Protein AF-A0A952I274-F1 (afdb_monomer)

Structure (mmCIF, N/CA/C/O backbone):
data_AF-A0A952I274-F1
#
_entry.id   AF-A0A952I274-F1
#
loop_
_atom_site.group_PDB
_atom_site.id
_atom_site.type_symbol
_atom_site.label_atom_id
_atom_site.label_alt_id
_atom_site.label_comp_id
_atom_site.label_asym_id
_atom_site.label_entity_id
_atom_site.label_seq_id
_atom_site.pdbx_PDB_ins_code
_atom_site.Cartn_x
_atom_site.Cartn_y
_atom_site.Cartn_z
_atom_site.occupancy
_atom_site.B_iso_or_equiv
_atom_site.auth_seq_id
_atom_site.auth_comp_id
_atom_site.auth_asym_id
_atom_site.auth_atom_id
_atom_site.pdbx_PDB_model_num
ATOM 1 N N . MET A 1 1 ? -23.832 -30.714 -22.262 1.00 45.56 1 MET A N 1
ATOM 2 C CA . MET A 1 1 ? -22.910 -31.148 -23.335 1.00 45.56 1 MET A CA 1
ATOM 3 C C . MET A 1 1 ? -23.705 -31.458 -24.601 1.00 45.56 1 MET A C 1
ATOM 5 O O . MET A 1 1 ? -24.356 -32.492 -24.649 1.00 45.56 1 MET A O 1
ATOM 9 N N . LYS A 1 2 ? -23.724 -30.533 -25.570 1.00 32.97 2 LYS A N 1
ATOM 10 C CA . LYS A 1 2 ? -24.097 -30.736 -26.985 1.00 32.97 2 LYS A CA 1
ATOM 11 C C . LYS A 1 2 ? -23.753 -29.447 -27.739 1.00 32.97 2 LYS A C 1
ATOM 13 O O . LYS A 1 2 ? -24.360 -28.411 -27.503 1.00 32.97 2 LYS A O 1
ATOM 18 N N . ILE A 1 3 ? -22.727 -29.533 -28.577 1.00 37.44 3 ILE A N 1
ATOM 19 C CA . ILE A 1 3 ? -22.211 -28.471 -29.446 1.00 37.44 3 ILE A CA 1
ATOM 20 C C . ILE A 1 3 ? -23.089 -28.413 -30.700 1.00 37.44 3 ILE A C 1
ATOM 22 O O . ILE A 1 3 ? -23.370 -29.462 -31.284 1.00 37.44 3 ILE A O 1
ATOM 26 N N . ARG A 1 4 ? -23.488 -27.213 -31.138 1.00 41.12 4 ARG A N 1
ATOM 27 C CA . ARG A 1 4 ? -23.896 -26.959 -32.527 1.00 41.12 4 ARG A CA 1
ATOM 28 C C . ARG A 1 4 ? -23.337 -25.622 -33.005 1.00 41.12 4 ARG A C 1
ATOM 30 O O . ARG A 1 4 ? -23.647 -24.572 -32.456 1.00 41.12 4 ARG A O 1
ATOM 37 N N . LEU A 1 5 ? -22.484 -25.740 -34.015 1.00 39.19 5 LEU A N 1
ATOM 38 C CA . LEU A 1 5 ? -21.822 -24.702 -34.789 1.00 39.19 5 LEU A CA 1
ATOM 39 C C . LEU A 1 5 ? -22.803 -24.209 -35.866 1.00 39.19 5 LEU A C 1
ATOM 41 O O . LEU A 1 5 ? -23.313 -25.039 -36.613 1.00 39.19 5 LEU A O 1
ATOM 45 N N . ASN A 1 6 ? -23.057 -22.901 -35.959 1.00 35.09 6 ASN A N 1
ATOM 46 C CA . ASN A 1 6 ? -23.781 -22.304 -37.085 1.00 35.09 6 ASN A CA 1
ATOM 47 C C . ASN A 1 6 ? -22.934 -21.186 -37.698 1.00 35.09 6 ASN A C 1
ATOM 49 O O . ASN A 1 6 ? -22.693 -20.152 -37.083 1.00 35.09 6 ASN A O 1
ATOM 53 N N . ILE A 1 7 ? -22.489 -21.449 -38.923 1.00 46.12 7 ILE A N 1
ATOM 54 C CA . ILE A 1 7 ? -21.832 -20.524 -39.843 1.00 46.12 7 ILE A CA 1
ATOM 55 C C . ILE A 1 7 ? -22.924 -19.656 -40.475 1.00 46.12 7 ILE A C 1
ATOM 57 O O . ILE A 1 7 ? -23.856 -20.203 -41.062 1.00 46.12 7 ILE A O 1
ATOM 61 N N . ILE A 1 8 ? -22.806 -18.327 -40.402 1.00 44.28 8 ILE A N 1
ATOM 62 C CA . ILE A 1 8 ? -23.565 -17.411 -41.263 1.00 44.28 8 ILE A CA 1
ATOM 63 C C . ILE A 1 8 ? -22.597 -16.378 -41.840 1.00 44.28 8 ILE A C 1
ATOM 65 O O . ILE A 1 8 ? -21.888 -15.682 -41.118 1.00 44.28 8 ILE A O 1
ATOM 69 N N . ALA A 1 9 ? -22.560 -16.361 -43.170 1.00 36.84 9 ALA A N 1
ATOM 70 C CA . ALA A 1 9 ? -21.719 -15.542 -44.022 1.00 36.84 9 ALA A CA 1
ATOM 71 C C . ALA A 1 9 ? -22.127 -14.060 -43.987 1.00 36.84 9 ALA A C 1
ATOM 73 O O . ALA A 1 9 ? -23.312 -13.734 -44.051 1.00 36.84 9 ALA A O 1
ATOM 74 N N . PHE A 1 10 ? -21.133 -13.173 -43.940 1.00 34.62 10 PHE A N 1
ATOM 75 C CA . PHE A 1 10 ? -21.308 -11.728 -44.074 1.00 34.62 10 PHE A CA 1
ATOM 76 C C . PHE A 1 10 ? -21.292 -11.332 -45.557 1.00 34.62 10 PHE A C 1
ATOM 78 O O . PHE A 1 10 ? -20.291 -11.520 -46.248 1.00 34.62 10 PHE A O 1
ATOM 85 N N . ILE A 1 11 ? -22.408 -10.779 -46.036 1.00 41.38 11 ILE A N 1
ATOM 86 C CA . ILE A 1 11 ? -22.514 -10.071 -47.317 1.00 41.38 11 ILE A CA 1
ATOM 87 C C . ILE A 1 11 ? -22.213 -8.593 -47.054 1.00 41.38 11 ILE A C 1
ATOM 89 O O . ILE A 1 11 ? -22.721 -8.008 -46.099 1.00 41.38 11 ILE A O 1
ATOM 93 N N . GLY A 1 12 ? -21.340 -8.029 -47.886 1.00 40.78 12 GLY A N 1
ATOM 94 C CA . GLY A 1 12 ? -20.761 -6.704 -47.713 1.00 40.78 12 GLY A CA 1
ATOM 95 C C . GLY A 1 12 ? -21.722 -5.529 -47.881 1.00 40.78 12 GLY A C 1
ATOM 96 O O . GLY A 1 12 ? -22.755 -5.611 -48.544 1.00 40.78 12 GLY A O 1
ATOM 97 N N . LEU A 1 13 ? -21.290 -4.393 -47.335 1.00 35.72 13 LEU A N 1
ATOM 98 C CA . LEU A 1 13 ? -21.764 -3.072 -47.711 1.00 35.72 13 LEU A CA 1
ATOM 99 C C . LEU A 1 13 ? -20.538 -2.187 -47.966 1.00 35.72 13 LEU A C 1
ATOM 101 O O . LEU A 1 13 ? -19.790 -1.850 -47.054 1.00 35.72 13 LEU A O 1
ATOM 105 N N . LEU A 1 14 ? -20.329 -1.863 -49.240 1.00 44.47 14 LEU A N 1
ATOM 106 C CA . LEU A 1 14 ? -19.402 -0.844 -49.716 1.00 44.47 14 LEU A CA 1
ATOM 107 C C . LEU A 1 14 ? -19.938 0.541 -49.337 1.00 44.47 14 LEU A C 1
ATOM 109 O O . LEU A 1 14 ? -20.990 0.942 -49.830 1.00 44.47 14 LEU A O 1
ATOM 113 N N . ILE A 1 15 ? -19.178 1.297 -48.548 1.00 47.78 15 ILE A N 1
ATOM 114 C CA . ILE A 1 15 ? -19.223 2.762 -48.567 1.00 47.78 15 ILE A CA 1
ATOM 115 C C . ILE A 1 15 ? -17.781 3.227 -48.719 1.00 47.78 15 ILE A C 1
ATOM 117 O O . ILE A 1 15 ? -16.951 3.033 -47.835 1.00 47.78 15 ILE A O 1
ATOM 121 N N . GLY A 1 16 ? -17.477 3.775 -49.891 1.00 46.06 16 GLY A N 1
ATOM 122 C CA . GLY A 1 16 ? -16.191 4.390 -50.163 1.00 46.06 16 GLY A CA 1
ATOM 123 C C . GLY A 1 16 ? -16.083 5.755 -49.497 1.00 46.06 16 GLY A C 1
ATOM 124 O O . GLY A 1 16 ? -17.037 6.528 -49.503 1.00 46.06 16 GLY A O 1
ATOM 125 N N . PHE A 1 17 ? -14.886 6.075 -49.020 1.00 37.03 17 PHE A N 1
ATOM 126 C CA . PHE A 1 17 ? -14.375 7.436 -49.069 1.00 37.03 17 PHE A CA 1
ATOM 127 C C . PHE A 1 17 ? -12.971 7.396 -49.660 1.00 37.03 17 PHE A C 1
ATOM 129 O O . PHE A 1 17 ? -12.053 6.763 -49.148 1.00 37.03 17 PHE A O 1
ATOM 136 N N . SER A 1 18 ? -12.868 8.039 -50.814 1.00 54.28 18 SER A N 1
ATOM 137 C CA . SER A 1 18 ? -11.640 8.323 -51.528 1.00 54.28 18 SER A CA 1
ATOM 138 C C . SER A 1 18 ? -10.947 9.499 -50.850 1.00 54.28 18 SER A C 1
ATOM 140 O O . SER A 1 18 ? -11.560 10.557 -50.745 1.00 54.28 18 SER A O 1
ATOM 142 N N . ALA A 1 19 ? -9.689 9.328 -50.451 1.00 35.78 19 ALA A N 1
ATOM 143 C CA . ALA A 1 19 ? -8.658 10.368 -50.477 1.00 35.78 19 ALA A CA 1
ATOM 144 C C . ALA A 1 19 ? -7.308 9.745 -50.091 1.00 35.78 19 ALA A C 1
ATOM 146 O O . ALA A 1 19 ? -6.939 9.686 -48.923 1.00 35.78 19 ALA A O 1
ATOM 147 N N . CYS A 1 20 ? -6.569 9.273 -51.093 1.00 41.59 20 CYS A N 1
ATOM 148 C CA . CYS A 1 20 ? -5.122 9.165 -50.985 1.00 41.59 20 CYS A CA 1
ATOM 149 C C . CYS A 1 20 ? -4.568 10.529 -51.399 1.00 41.59 20 CYS A C 1
ATOM 151 O O . CYS A 1 20 ? -4.674 10.881 -52.572 1.00 41.59 20 CYS A O 1
ATOM 153 N N . ASP A 1 21 ? -3.974 11.275 -50.473 1.00 35.38 21 ASP A N 1
ATOM 154 C CA . ASP A 1 21 ? -2.967 12.258 -50.853 1.00 35.38 21 ASP A CA 1
ATOM 155 C C . ASP A 1 21 ? -1.877 12.369 -49.776 1.00 35.38 21 ASP A C 1
ATOM 157 O O . ASP A 1 21 ? -2.135 12.678 -48.619 1.00 35.38 21 ASP A O 1
ATOM 161 N N . LYS A 1 22 ? -0.661 12.044 -50.227 1.00 35.75 22 LYS A N 1
ATOM 162 C CA . LYS A 1 22 ? 0.685 12.443 -49.781 1.00 35.75 22 LYS A CA 1
ATOM 163 C C . LYS A 1 22 ? 1.070 12.446 -48.290 1.00 35.75 22 LYS A C 1
ATOM 165 O O . LYS A 1 22 ? 0.689 13.309 -47.516 1.00 35.75 22 LYS A O 1
ATOM 170 N N . MET A 1 23 ? 2.053 11.575 -48.028 1.00 42.56 23 MET A N 1
ATOM 171 C CA . MET A 1 23 ? 3.281 11.793 -47.241 1.00 42.56 23 MET A CA 1
ATOM 172 C C . MET A 1 23 ? 3.162 12.614 -45.950 1.00 42.56 23 MET A C 1
ATOM 174 O O . MET A 1 23 ? 3.271 13.835 -45.946 1.00 42.56 23 MET A O 1
ATOM 178 N N . GLY A 1 24 ? 3.137 11.888 -44.840 1.00 31.45 24 GLY A N 1
ATOM 179 C CA . GLY A 1 24 ? 3.484 12.370 -43.511 1.00 31.45 24 GLY A CA 1
ATOM 180 C C . GLY A 1 24 ? 3.437 11.179 -42.571 1.00 31.45 24 GLY A C 1
ATOM 181 O O . GLY A 1 24 ? 2.403 10.526 -42.481 1.00 31.45 24 GLY A O 1
ATOM 182 N N . LEU A 1 25 ? 4.574 10.840 -41.963 1.00 40.81 25 LEU A N 1
ATOM 183 C CA . LEU A 1 25 ? 4.680 9.817 -40.923 1.00 40.81 25 LEU A CA 1
ATOM 184 C C . LEU A 1 25 ? 3.611 10.111 -39.862 1.00 40.81 25 LEU A C 1
ATOM 186 O O . LEU A 1 25 ? 3.643 11.174 -39.250 1.00 40.81 25 LEU A O 1
ATOM 190 N N . ASN A 1 26 ? 2.632 9.219 -39.715 1.00 40.66 26 ASN A N 1
ATOM 191 C CA . ASN A 1 26 ? 1.521 9.395 -38.789 1.00 40.66 26 ASN A CA 1
ATOM 192 C C . ASN A 1 26 ? 1.449 8.166 -37.890 1.00 40.66 26 ASN A C 1
ATOM 194 O O . ASN A 1 26 ? 1.378 7.038 -38.383 1.00 40.66 26 ASN A O 1
ATOM 198 N N . GLY A 1 27 ? 1.488 8.404 -36.579 1.00 49.84 27 GLY A N 1
ATOM 199 C CA . GLY A 1 27 ? 1.285 7.385 -35.560 1.00 49.84 27 GLY A CA 1
ATOM 200 C C . GLY A 1 27 ? -0.009 6.618 -35.823 1.00 49.84 27 GLY A C 1
ATOM 201 O O . GLY A 1 27 ? -1.090 7.201 -35.877 1.00 49.84 27 GLY A O 1
ATOM 202 N N . GLY A 1 28 ? 0.115 5.308 -36.021 1.00 37.81 28 GLY A N 1
ATOM 203 C CA . GLY A 1 28 ? -1.000 4.407 -36.276 1.00 37.81 28 GLY A CA 1
ATOM 204 C C . GLY A 1 28 ? -1.004 3.295 -35.241 1.00 37.81 28 GLY A C 1
ATOM 205 O O . GLY A 1 28 ? -0.029 2.558 -35.113 1.00 37.81 28 GLY A O 1
ATOM 206 N N . GLY A 1 29 ? -2.102 3.178 -34.495 1.00 53.91 29 GLY A N 1
ATOM 207 C CA . GLY A 1 29 ? -2.385 1.982 -33.709 1.00 53.91 29 GLY A CA 1
ATOM 208 C C . GLY A 1 29 ? -2.498 0.734 -34.596 1.00 53.91 29 GLY A C 1
ATOM 209 O O . GLY A 1 29 ? -2.622 0.822 -35.815 1.00 53.91 29 GLY A O 1
ATOM 210 N N . SER A 1 30 ? -2.482 -0.437 -33.952 1.00 57.44 30 SER A N 1
ATOM 211 C CA . SER A 1 30 ? -2.398 -1.801 -34.518 1.00 57.44 30 SER A CA 1
ATOM 212 C C . SER A 1 30 ? -3.397 -2.178 -35.634 1.00 57.44 30 SER A C 1
ATOM 214 O O . SER A 1 30 ? -3.296 -3.287 -36.159 1.00 57.44 30 SER A O 1
ATOM 216 N N . SER A 1 31 ? -4.352 -1.326 -36.010 1.00 53.84 31 SER A N 1
ATOM 217 C CA . SER A 1 31 ? -5.446 -1.683 -36.922 1.00 53.84 31 SER A CA 1
ATOM 218 C C . SER A 1 31 ? -5.018 -1.997 -38.361 1.00 53.84 31 SER A C 1
ATOM 220 O O . SER A 1 31 ? -5.768 -2.684 -39.048 1.00 53.84 31 SER A O 1
ATOM 222 N N . ASP A 1 32 ? -3.823 -1.577 -38.794 1.00 56.94 32 ASP A N 1
ATOM 223 C CA . ASP A 1 32 ? -3.397 -1.688 -40.201 1.00 56.94 32 ASP A CA 1
ATOM 224 C C . ASP A 1 32 ? -2.226 -2.664 -40.452 1.00 56.94 32 ASP A C 1
ATOM 226 O O . ASP A 1 32 ? -1.788 -2.825 -41.593 1.00 56.94 32 ASP A O 1
ATOM 230 N N . VAL A 1 33 ? -1.713 -3.352 -39.421 1.00 74.94 33 VAL A N 1
ATOM 231 C CA . VAL A 1 33 ? -0.560 -4.267 -39.551 1.00 74.94 33 VAL A CA 1
ATOM 232 C C . VAL A 1 33 ? -1.004 -5.729 -39.440 1.00 74.94 33 VAL A C 1
ATOM 234 O O . VAL A 1 33 ? -1.368 -6.201 -38.366 1.00 74.94 33 VAL A O 1
ATOM 237 N N . ALA A 1 34 ? -0.940 -6.472 -40.548 1.00 82.62 34 ALA A N 1
ATOM 238 C CA . ALA A 1 34 ? -1.198 -7.914 -40.566 1.00 82.62 34 ALA A CA 1
ATOM 239 C C . ALA A 1 34 ? 0.056 -8.717 -40.167 1.00 82.62 34 ALA A C 1
ATOM 241 O O . ALA A 1 34 ? 1.112 -8.552 -40.778 1.00 82.62 34 ALA A O 1
ATOM 242 N N . LEU A 1 35 ? -0.074 -9.618 -39.184 1.00 88.50 35 LEU A N 1
ATOM 243 C CA . LEU A 1 35 ? 0.966 -10.580 -38.795 1.00 88.50 35 LEU A CA 1
ATOM 244 C C . LEU A 1 35 ? 0.796 -11.862 -39.618 1.00 88.50 35 LEU A C 1
ATOM 246 O O . LEU A 1 35 ? -0.116 -12.651 -39.372 1.00 88.50 35 LEU A O 1
ATOM 250 N N . ASN A 1 36 ? 1.643 -12.059 -40.625 1.00 90.56 36 ASN A N 1
ATOM 251 C CA . ASN A 1 36 ? 1.444 -13.096 -41.640 1.00 90.56 36 ASN A CA 1
ATOM 252 C C . ASN A 1 36 ? 2.226 -14.384 -41.353 1.00 90.56 36 ASN A C 1
ATOM 254 O O . ASN A 1 36 ? 1.968 -15.411 -41.978 1.00 90.56 36 ASN A O 1
ATOM 258 N N . ASN A 1 37 ? 3.214 -14.338 -40.457 1.00 91.56 37 ASN A N 1
ATOM 259 C CA . ASN A 1 37 ? 4.069 -15.475 -40.121 1.00 91.56 37 ASN A CA 1
ATOM 260 C C . ASN A 1 37 ? 4.695 -15.328 -38.718 1.00 91.56 37 ASN A C 1
ATOM 262 O O . ASN A 1 37 ? 4.602 -14.276 -38.087 1.00 91.56 37 ASN A O 1
ATOM 266 N N . ASP A 1 38 ? 5.381 -16.373 -38.247 1.00 93.56 38 ASP A N 1
ATOM 267 C CA . ASP A 1 38 ? 5.993 -16.410 -36.909 1.00 93.56 38 ASP A CA 1
ATOM 268 C C . ASP A 1 38 ? 7.035 -15.309 -36.666 1.00 93.56 38 ASP A C 1
ATOM 270 O O . ASP A 1 38 ? 7.193 -14.853 -35.534 1.00 93.56 38 ASP A O 1
ATOM 274 N N . LYS A 1 39 ? 7.745 -14.855 -37.707 1.00 91.50 39 LYS A N 1
ATOM 275 C CA . LYS A 1 39 ? 8.722 -13.764 -37.577 1.00 91.50 39 LYS A CA 1
ATOM 276 C C . LYS A 1 39 ? 8.023 -12.432 -37.339 1.00 91.50 39 LYS A C 1
ATOM 278 O O . LYS A 1 39 ? 8.496 -11.664 -36.510 1.00 91.50 39 LYS A O 1
ATOM 283 N N . ASP A 1 40 ? 6.895 -12.193 -38.007 1.00 90.50 40 ASP A N 1
ATOM 284 C CA . ASP A 1 40 ? 6.091 -10.985 -37.800 1.00 90.50 40 ASP A CA 1
ATOM 285 C C . ASP A 1 40 ? 5.603 -10.934 -36.343 1.00 90.50 40 ASP A C 1
ATOM 287 O O . ASP A 1 40 ? 5.777 -9.924 -35.660 1.00 90.50 40 ASP A O 1
ATOM 291 N N . SER A 1 41 ? 5.080 -12.057 -35.837 1.00 92.00 41 SER A N 1
ATOM 292 C CA . SER A 1 41 ? 4.651 -12.200 -34.440 1.00 92.00 41 SER A CA 1
ATOM 293 C C . SER A 1 41 ? 5.801 -11.989 -33.456 1.00 92.00 41 SER A C 1
ATOM 295 O O . SER A 1 41 ? 5.658 -11.232 -32.498 1.00 92.00 41 SER A O 1
ATOM 297 N N . LEU A 1 42 ? 6.964 -12.600 -33.708 1.00 92.75 42 LEU A N 1
ATOM 298 C CA . LEU A 1 42 ? 8.158 -12.425 -32.880 1.00 92.75 42 LEU A CA 1
ATOM 299 C C . LEU A 1 42 ? 8.595 -10.955 -32.815 1.00 92.75 42 LEU A C 1
ATOM 301 O O . LEU A 1 42 ? 8.832 -10.437 -31.725 1.00 92.75 42 LEU A O 1
ATOM 305 N N . SER A 1 43 ? 8.696 -10.277 -33.962 1.00 90.44 43 SER A N 1
ATOM 306 C CA . SER A 1 43 ? 9.103 -8.870 -34.037 1.00 90.44 43 SER A CA 1
ATOM 307 C C . SER A 1 43 ? 8.119 -7.949 -33.318 1.00 90.44 43 SER A C 1
ATOM 309 O O . SER A 1 43 ? 8.543 -7.074 -32.562 1.00 90.44 43 SER A O 1
ATOM 311 N N . TYR A 1 44 ? 6.815 -8.173 -33.499 1.00 90.94 44 TYR A N 1
ATOM 312 C CA . TYR A 1 44 ? 5.779 -7.401 -32.818 1.00 90.94 44 TYR A CA 1
ATOM 313 C C . TYR A 1 44 ? 5.824 -7.611 -31.297 1.00 90.94 44 TYR A C 1
ATOM 315 O O . TYR A 1 44 ? 5.867 -6.642 -30.539 1.00 90.94 44 TYR A O 1
ATOM 323 N N . SER A 1 45 ? 5.907 -8.863 -30.832 1.00 91.69 45 SER A N 1
ATOM 324 C CA . SER A 1 45 ? 6.007 -9.183 -29.401 1.00 91.69 45 SER A CA 1
ATOM 325 C C . SER A 1 45 ? 7.290 -8.655 -28.752 1.00 91.69 45 SER A C 1
ATOM 327 O O . SER A 1 45 ? 7.257 -8.233 -27.594 1.00 91.69 45 SER A O 1
ATOM 329 N N . ALA A 1 46 ? 8.412 -8.629 -29.476 1.00 92.38 46 ALA A N 1
ATOM 330 C CA . ALA A 1 46 ? 9.645 -8.010 -28.994 1.00 92.38 46 ALA A CA 1
ATOM 331 C C . ALA A 1 46 ? 9.462 -6.499 -28.764 1.00 92.38 46 ALA A C 1
ATOM 333 O O . ALA A 1 46 ? 9.812 -5.998 -27.695 1.00 92.38 46 ALA A O 1
ATOM 334 N N . GLY A 1 47 ? 8.843 -5.795 -29.720 1.00 90.44 47 GLY A N 1
ATOM 335 C CA . GLY A 1 47 ? 8.490 -4.379 -29.580 1.00 90.44 47 GLY A CA 1
ATOM 336 C C . GLY A 1 47 ? 7.539 -4.119 -28.407 1.00 90.44 47 GLY A C 1
ATOM 337 O O . GLY A 1 47 ? 7.792 -3.217 -27.611 1.00 90.44 47 GLY A O 1
ATOM 338 N N . MET A 1 48 ? 6.503 -4.953 -28.242 1.00 91.94 48 MET A N 1
ATOM 339 C CA . MET A 1 48 ? 5.585 -4.880 -27.096 1.00 91.94 48 MET A CA 1
ATOM 340 C C . MET A 1 48 ? 6.318 -5.023 -25.760 1.00 91.94 48 MET A C 1
ATOM 342 O O . MET A 1 48 ? 6.119 -4.214 -24.860 1.00 91.94 48 MET A O 1
ATOM 346 N N . THR A 1 49 ? 7.169 -6.043 -25.633 1.00 91.12 49 THR A N 1
ATOM 347 C CA . THR A 1 49 ? 7.877 -6.352 -24.380 1.00 91.12 49 THR A CA 1
ATOM 348 C C . THR A 1 49 ? 8.841 -5.228 -24.008 1.00 91.12 49 THR A C 1
ATOM 350 O O . THR A 1 49 ? 8.937 -4.830 -22.844 1.00 91.12 49 THR A O 1
ATOM 353 N N . PHE A 1 50 ? 9.539 -4.690 -25.009 1.00 89.50 50 PHE A N 1
ATOM 354 C CA . PHE A 1 50 ? 10.426 -3.548 -24.848 1.00 89.50 50 PHE A CA 1
ATOM 355 C C . PHE A 1 50 ? 9.663 -2.294 -24.398 1.00 89.50 50 PHE A C 1
ATOM 357 O O . PHE A 1 50 ? 10.036 -1.689 -23.393 1.00 89.50 50 PHE A O 1
ATOM 364 N N . ALA A 1 51 ? 8.559 -1.951 -25.070 1.00 88.75 51 ALA A N 1
ATOM 365 C CA . ALA A 1 51 ? 7.728 -0.810 -24.696 1.00 88.75 51 ALA A CA 1
ATOM 366 C C . ALA A 1 51 ? 7.157 -0.959 -23.277 1.00 88.75 51 ALA A C 1
ATOM 368 O O . ALA A 1 51 ? 7.287 -0.044 -22.471 1.00 88.75 51 ALA A O 1
ATOM 369 N N . GLN A 1 52 ? 6.608 -2.129 -22.930 1.00 88.25 52 GLN A N 1
ATOM 370 C CA . GLN A 1 52 ? 6.073 -2.408 -21.591 1.00 88.25 52 GLN A CA 1
ATOM 371 C C . GLN A 1 52 ? 7.127 -2.216 -20.497 1.00 88.25 52 GLN A C 1
ATOM 373 O O . GLN A 1 52 ? 6.851 -1.588 -19.478 1.00 88.25 52 GLN A O 1
ATOM 378 N N . SER A 1 53 ? 8.346 -2.713 -20.725 1.00 85.88 53 SER A N 1
ATOM 379 C CA . SER A 1 53 ? 9.447 -2.599 -19.761 1.00 85.88 53 SER A CA 1
ATOM 380 C C . SER A 1 53 ? 9.894 -1.149 -19.547 1.00 85.88 53 SER A C 1
ATOM 382 O O . SER A 1 53 ? 10.317 -0.790 -18.445 1.00 85.88 53 SER A O 1
ATOM 384 N N . PHE A 1 54 ? 9.818 -0.317 -20.590 1.00 84.56 54 PHE A N 1
ATOM 385 C CA . PHE A 1 54 ? 10.221 1.088 -20.535 1.00 84.56 54 PHE A CA 1
ATOM 386 C C . PHE A 1 54 ? 9.133 1.980 -19.925 1.00 84.56 54 PHE A C 1
ATOM 388 O O . PHE A 1 54 ? 9.407 2.762 -19.012 1.00 84.56 54 PHE A O 1
ATOM 395 N N . VAL A 1 55 ? 7.887 1.811 -20.374 1.00 85.62 55 VAL A N 1
ATOM 396 C CA . VAL A 1 55 ? 6.717 2.538 -19.861 1.00 85.62 55 VAL A CA 1
ATOM 397 C C . VAL A 1 55 ? 6.529 2.279 -18.370 1.00 85.62 55 VAL A C 1
ATOM 399 O O . VAL A 1 55 ? 6.299 3.218 -17.616 1.00 85.62 55 VAL A O 1
ATOM 402 N N . GLN A 1 56 ? 6.721 1.036 -17.912 1.00 82.19 56 GLN A N 1
ATOM 403 C CA . GLN A 1 56 ? 6.616 0.693 -16.491 1.00 82.19 56 GLN A CA 1
ATOM 404 C C . GLN A 1 56 ? 7.589 1.487 -15.601 1.00 82.19 56 GLN A C 1
ATOM 406 O O . GLN A 1 56 ? 7.294 1.719 -14.431 1.00 82.19 56 GLN A O 1
ATOM 411 N N . GLN A 1 57 ? 8.749 1.883 -16.129 1.00 77.62 57 GLN A N 1
ATOM 412 C CA . GLN A 1 57 ? 9.787 2.574 -15.360 1.00 77.62 57 GLN A CA 1
ATOM 413 C C . GLN A 1 57 ? 9.764 4.098 -15.510 1.00 77.62 57 GLN A C 1
ATOM 415 O O . GLN A 1 57 ? 10.263 4.790 -14.624 1.00 77.62 57 GLN A O 1
ATOM 420 N N . THR A 1 58 ? 9.249 4.621 -16.625 1.00 78.50 58 THR A N 1
ATOM 421 C CA . THR A 1 58 ? 9.391 6.048 -16.972 1.00 78.50 58 THR A CA 1
ATOM 422 C C . THR A 1 58 ? 8.066 6.787 -17.088 1.00 78.50 58 THR A C 1
ATOM 424 O O . THR A 1 58 ? 8.021 7.948 -16.700 1.00 78.50 58 THR A O 1
ATOM 427 N N . GLY A 1 59 ? 6.990 6.108 -17.494 1.00 80.25 59 GLY A N 1
ATOM 428 C CA . GLY A 1 59 ? 5.766 6.739 -17.990 1.00 80.25 59 GLY A CA 1
ATOM 429 C C . GLY A 1 59 ? 5.661 6.624 -19.514 1.00 80.25 59 GLY A C 1
ATOM 430 O O . GLY A 1 59 ? 6.637 6.325 -20.202 1.00 80.25 59 GLY A O 1
ATOM 431 N N . GLU A 1 60 ? 4.462 6.809 -20.062 1.00 77.00 60 GLU A N 1
ATOM 432 C CA . GLU A 1 60 ? 4.234 6.758 -21.518 1.00 77.00 60 GLU A CA 1
ATOM 433 C C . GLU A 1 60 ? 4.699 8.049 -22.208 1.00 77.00 60 GLU A C 1
ATOM 435 O O . GLU A 1 60 ? 5.136 8.039 -23.357 1.00 77.00 60 GLU A O 1
ATOM 440 N N . GLU A 1 61 ? 4.638 9.164 -21.483 1.00 81.50 61 GLU A N 1
ATOM 441 C CA . GLU A 1 61 ? 4.906 10.525 -21.941 1.00 81.50 61 GLU A CA 1
ATOM 442 C C . GLU A 1 61 ? 6.378 10.807 -22.264 1.00 81.50 61 GLU A C 1
ATOM 444 O O . GLU A 1 61 ? 6.694 11.743 -22.998 1.00 81.50 61 GLU A O 1
ATOM 449 N N . ASP A 1 62 ? 7.282 9.990 -21.735 1.00 78.81 62 ASP A N 1
ATOM 450 C CA . ASP A 1 62 ? 8.723 10.166 -21.877 1.00 78.81 62 ASP A CA 1
ATOM 451 C C . ASP A 1 62 ? 9.298 9.504 -23.138 1.00 78.81 62 ASP A C 1
ATOM 453 O O . ASP A 1 62 ? 10.500 9.588 -23.413 1.00 78.81 62 ASP A O 1
ATOM 457 N N . PHE A 1 63 ? 8.447 8.833 -23.916 1.00 81.00 63 PHE A N 1
ATOM 458 C CA . PHE A 1 63 ? 8.870 7.994 -25.023 1.00 81.00 63 PHE A CA 1
ATOM 459 C C . PHE A 1 63 ? 8.676 8.661 -26.385 1.00 81.00 63 PHE A C 1
ATOM 461 O O . PHE A 1 63 ? 7.559 8.934 -26.819 1.00 81.00 63 PHE A O 1
ATOM 468 N N . ASN A 1 64 ? 9.772 8.848 -27.125 1.00 88.00 64 ASN A N 1
ATOM 469 C CA . ASN A 1 64 ? 9.709 9.212 -28.538 1.00 88.00 64 ASN A CA 1
ATOM 470 C C . ASN A 1 64 ? 9.867 7.952 -29.402 1.00 88.00 64 ASN A C 1
ATOM 472 O O . ASN A 1 64 ? 10.983 7.494 -29.665 1.00 88.00 64 ASN A O 1
ATOM 476 N N . ILE A 1 65 ? 8.735 7.395 -29.838 1.00 86.12 65 ILE A N 1
ATOM 477 C CA . ILE A 1 65 ? 8.701 6.156 -30.624 1.00 86.12 65 ILE A CA 1
ATOM 478 C C . ILE A 1 65 ? 9.430 6.285 -31.969 1.00 86.12 65 ILE A C 1
ATOM 480 O O . ILE A 1 65 ? 10.070 5.329 -32.406 1.00 86.12 65 ILE A O 1
ATOM 484 N N . ASP A 1 66 ? 9.411 7.463 -32.595 1.00 89.94 66 ASP A N 1
ATOM 485 C CA . ASP A 1 66 ? 10.072 7.680 -33.884 1.00 89.94 66 ASP A CA 1
ATOM 486 C C . ASP A 1 66 ? 11.594 7.540 -33.753 1.00 89.94 66 ASP A C 1
ATOM 488 O O . ASP A 1 66 ? 12.240 6.892 -34.579 1.00 89.94 66 ASP A O 1
ATOM 492 N N . LEU A 1 67 ? 12.174 8.077 -32.675 1.00 90.56 67 LEU A N 1
ATOM 493 C CA . LEU A 1 67 ? 13.610 7.965 -32.397 1.00 90.56 67 LEU A CA 1
ATOM 494 C C . LEU A 1 67 ? 14.024 6.546 -31.994 1.00 90.56 67 LEU A C 1
ATOM 496 O O . LEU A 1 67 ? 15.122 6.100 -32.323 1.00 90.56 67 LEU A O 1
ATOM 500 N N . VAL A 1 68 ? 13.140 5.814 -31.324 1.00 89.62 68 VAL A N 1
ATOM 501 C CA . VAL A 1 68 ? 13.355 4.405 -30.969 1.00 89.62 68 VAL A CA 1
ATOM 502 C C . VAL A 1 68 ? 13.394 3.539 -32.222 1.00 89.62 68 VAL A C 1
ATOM 504 O O . VAL A 1 68 ? 14.314 2.742 -32.406 1.00 89.62 68 VAL A O 1
ATOM 507 N N . VAL A 1 69 ? 12.424 3.727 -33.119 1.00 90.56 69 VAL A N 1
ATOM 508 C CA . VAL A 1 69 ? 12.384 3.037 -34.410 1.00 90.56 69 VAL A CA 1
ATOM 509 C C . VAL A 1 69 ? 13.595 3.420 -35.262 1.00 90.56 69 VAL A C 1
ATOM 511 O O . VAL A 1 69 ? 14.166 2.545 -35.915 1.00 90.56 69 VAL A O 1
ATOM 514 N N . ALA A 1 70 ? 14.025 4.685 -35.243 1.00 91.50 70 ALA A N 1
ATOM 515 C CA . ALA A 1 70 ? 15.249 5.119 -35.915 1.00 91.50 70 ALA A CA 1
ATOM 516 C C . ALA A 1 70 ? 16.487 4.382 -35.373 1.00 91.50 70 ALA A C 1
ATOM 518 O O . ALA A 1 70 ? 17.199 3.757 -36.154 1.00 91.50 70 ALA A O 1
ATOM 519 N N . GLY A 1 71 ? 16.678 4.338 -34.049 1.00 90.62 71 GLY A N 1
ATOM 520 C CA . GLY A 1 71 ? 17.807 3.639 -33.424 1.00 90.62 71 GLY A CA 1
ATOM 521 C C . GLY A 1 71 ? 17.841 2.136 -33.726 1.00 90.62 71 GLY A C 1
ATOM 522 O O . GLY A 1 71 ? 18.891 1.596 -34.071 1.00 90.62 71 GLY A O 1
ATOM 523 N N . ILE A 1 72 ? 16.688 1.456 -33.678 1.00 91.06 72 ILE A N 1
ATOM 524 C CA . ILE A 1 72 ? 16.582 0.038 -34.071 1.00 91.06 72 ILE A CA 1
ATOM 525 C C . ILE A 1 72 ? 16.967 -0.141 -35.545 1.00 91.06 72 ILE A C 1
ATOM 527 O O . ILE A 1 72 ? 17.718 -1.057 -35.889 1.00 91.06 72 ILE A O 1
ATOM 531 N N . ASN A 1 73 ? 16.462 0.727 -36.427 1.00 91.50 73 ASN A N 1
ATOM 532 C CA . ASN A 1 73 ? 16.766 0.663 -37.853 1.00 91.50 73 ASN A CA 1
ATOM 533 C C . ASN A 1 73 ? 18.250 0.887 -38.141 1.00 91.50 73 ASN A C 1
ATOM 535 O O . ASN A 1 73 ? 18.795 0.172 -38.981 1.00 91.50 73 ASN A O 1
ATOM 539 N N . ASP A 1 74 ? 18.893 1.840 -37.468 1.00 92.38 74 ASP A N 1
ATOM 540 C CA . ASP A 1 74 ? 20.307 2.138 -37.681 1.00 92.38 74 ASP A CA 1
ATOM 541 C C . ASP A 1 74 ? 21.190 0.955 -37.278 1.00 92.38 74 ASP A C 1
ATOM 543 O O . ASP A 1 74 ? 22.023 0.521 -38.076 1.00 92.38 74 ASP A O 1
ATOM 547 N N . VAL A 1 75 ? 20.918 0.320 -36.132 1.00 90.62 75 VAL A N 1
ATOM 548 C CA . VAL A 1 75 ? 21.622 -0.902 -35.704 1.00 90.62 75 VAL A CA 1
ATOM 549 C C . VAL A 1 75 ? 21.420 -2.050 -36.699 1.00 90.62 75 VAL A C 1
ATOM 551 O O . VAL A 1 75 ? 22.385 -2.697 -37.112 1.00 90.62 75 VAL A O 1
ATOM 554 N N . LEU A 1 76 ? 20.179 -2.311 -37.129 1.00 90.25 76 LEU A N 1
ATOM 555 C CA . LEU A 1 76 ? 19.874 -3.417 -38.049 1.00 90.25 76 LEU A CA 1
ATOM 556 C C . LEU A 1 76 ? 20.464 -3.208 -39.450 1.00 90.25 76 LEU A C 1
ATOM 558 O O . LEU A 1 76 ? 20.891 -4.171 -40.092 1.00 90.25 76 LEU A O 1
ATOM 562 N N . LYS A 1 77 ? 20.491 -1.960 -39.930 1.00 93.62 77 LYS A N 1
ATOM 563 C CA . LYS A 1 77 ? 21.050 -1.589 -41.239 1.00 93.62 77 LYS A CA 1
ATOM 564 C C . LYS A 1 77 ? 22.556 -1.340 -41.197 1.00 93.62 77 LYS A C 1
ATOM 566 O O . LYS A 1 77 ? 23.152 -1.204 -42.262 1.00 93.62 77 LYS A O 1
ATOM 571 N N . LYS A 1 78 ? 23.166 -1.354 -40.006 1.00 90.38 78 LYS A N 1
ATOM 572 C CA . LYS A 1 78 ? 24.578 -1.013 -39.773 1.00 90.38 78 LYS A CA 1
ATOM 573 C C . LYS A 1 78 ? 24.912 0.413 -40.224 1.00 90.38 78 LYS A C 1
ATOM 575 O O . LYS A 1 78 ? 25.983 0.650 -40.779 1.00 90.38 78 LYS A O 1
ATOM 580 N N . ASN A 1 79 ? 23.970 1.330 -40.026 1.00 90.06 79 ASN A N 1
ATOM 581 C CA . ASN A 1 79 ? 24.218 2.759 -40.159 1.00 90.06 79 ASN A CA 1
ATOM 582 C C . ASN A 1 79 ? 24.963 3.270 -38.921 1.00 90.06 79 ASN A C 1
ATOM 584 O O . ASN A 1 79 ? 24.993 2.611 -37.880 1.00 90.06 79 ASN A O 1
ATOM 588 N N . ASP A 1 80 ? 25.504 4.480 -39.020 1.00 87.56 80 ASP A N 1
ATOM 589 C CA . ASP A 1 80 ? 26.037 5.184 -37.861 1.00 87.56 80 ASP A CA 1
ATOM 590 C C . ASP A 1 80 ? 24.895 5.573 -36.911 1.00 87.56 80 ASP A C 1
ATOM 592 O O . ASP A 1 80 ? 23.967 6.287 -37.295 1.00 87.56 80 ASP A O 1
ATOM 596 N N . CYS A 1 81 ? 24.966 5.115 -35.661 1.00 88.69 81 CYS A N 1
ATOM 597 C CA . CYS A 1 81 ? 24.007 5.491 -34.629 1.00 88.69 81 CYS A CA 1
ATOM 598 C C . CYS A 1 81 ? 24.200 6.956 -34.211 1.00 88.69 81 CYS A C 1
ATOM 600 O O . CYS A 1 81 ? 25.323 7.425 -34.016 1.00 88.69 81 CYS A O 1
ATOM 602 N N . LEU A 1 82 ? 23.091 7.660 -33.962 1.00 85.31 82 LEU A N 1
ATOM 603 C CA . LEU A 1 82 ? 23.104 9.041 -33.451 1.00 85.31 82 LEU A CA 1
ATOM 604 C C . LEU A 1 82 ? 23.725 9.169 -32.046 1.00 85.31 82 LEU A C 1
ATOM 606 O O . LEU A 1 82 ? 24.095 10.264 -31.624 1.00 85.31 82 LEU A O 1
ATOM 610 N N . VAL A 1 83 ? 23.836 8.052 -31.324 1.00 83.69 83 VAL A N 1
ATOM 611 C CA . VAL A 1 83 ? 24.500 7.931 -30.024 1.00 83.69 83 VAL A CA 1
ATOM 612 C C . VAL A 1 83 ? 25.462 6.748 -30.105 1.00 83.69 83 VAL A C 1
ATOM 614 O O . VAL A 1 83 ? 25.065 5.673 -30.548 1.00 83.69 83 VAL A O 1
ATOM 617 N N . SER A 1 84 ? 26.719 6.928 -29.691 1.00 80.19 84 SER A N 1
ATOM 618 C CA . SER A 1 84 ? 27.677 5.817 -29.616 1.00 80.19 84 SER A CA 1
ATOM 619 C C . SER A 1 84 ? 27.296 4.822 -28.515 1.00 80.19 84 SER A C 1
ATOM 621 O O . SER A 1 84 ? 26.701 5.215 -27.514 1.00 80.19 84 SER A O 1
ATOM 623 N N . ASP A 1 85 ? 27.693 3.556 -28.653 1.00 72.69 85 ASP A N 1
ATOM 624 C CA . ASP A 1 85 ? 27.316 2.478 -27.721 1.00 72.69 85 ASP A CA 1
ATOM 625 C C . ASP A 1 85 ? 27.646 2.791 -26.248 1.00 72.69 85 ASP A C 1
ATOM 627 O O . ASP A 1 85 ? 26.823 2.584 -25.356 1.00 72.69 85 ASP A O 1
ATOM 631 N N . GLU A 1 86 ? 28.829 3.358 -25.9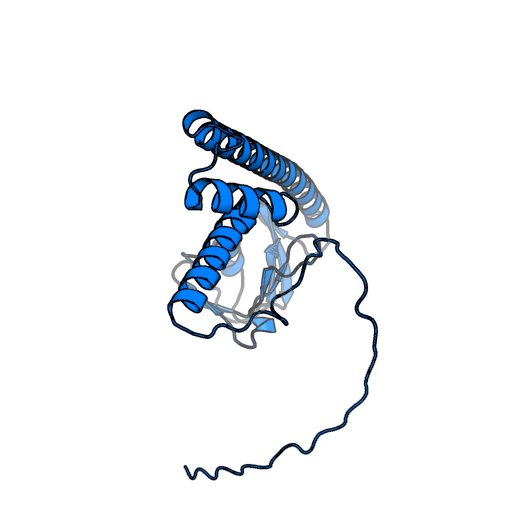88 1.00 70.25 86 GLU A N 1
ATOM 632 C CA . GLU A 1 86 ? 29.263 3.751 -24.639 1.00 70.25 86 GLU A CA 1
ATOM 633 C C . GLU A 1 86 ? 28.410 4.898 -24.066 1.00 70.25 86 GLU A C 1
ATOM 635 O O . GLU A 1 86 ? 28.062 4.905 -22.883 1.00 70.25 86 GLU A O 1
ATOM 640 N N . ASN A 1 87 ? 27.987 5.834 -24.922 1.00 83.19 87 ASN A N 1
ATOM 641 C CA . ASN A 1 87 ? 27.107 6.928 -24.526 1.00 83.19 87 ASN A CA 1
ATOM 642 C C . ASN A 1 87 ? 25.652 6.468 -24.376 1.00 83.19 87 ASN A C 1
ATOM 644 O O . ASN A 1 87 ? 24.942 7.002 -23.529 1.00 83.19 87 ASN A O 1
ATOM 648 N N . ALA A 1 88 ? 25.201 5.471 -25.142 1.00 84.69 88 ALA A N 1
ATOM 649 C CA . ALA A 1 88 ? 23.826 4.983 -25.100 1.00 84.69 88 ALA A CA 1
ATOM 650 C C . ALA A 1 88 ? 23.495 4.387 -23.727 1.00 84.69 88 ALA A C 1
ATOM 652 O O . ALA A 1 88 ? 22.511 4.786 -23.100 1.00 84.69 88 ALA A O 1
ATOM 653 N N . GLN A 1 89 ? 24.364 3.513 -23.208 1.00 83.50 89 GLN A N 1
ATOM 654 C CA . GLN A 1 89 ? 24.182 2.929 -21.879 1.00 83.50 89 GLN A CA 1
ATOM 655 C C . GLN A 1 89 ? 24.192 4.002 -20.780 1.00 83.50 89 GLN A C 1
ATOM 657 O O . GLN A 1 89 ? 23.358 3.965 -19.874 1.00 83.50 89 GLN A O 1
ATOM 662 N N . MET A 1 90 ? 25.096 4.982 -20.871 1.00 89.06 90 MET A N 1
ATOM 663 C CA . MET A 1 90 ? 25.190 6.071 -19.896 1.00 89.06 90 MET A CA 1
ATOM 664 C C . MET A 1 90 ? 23.969 6.999 -19.938 1.00 89.06 90 MET A C 1
ATOM 666 O O . MET A 1 90 ? 23.470 7.397 -18.887 1.00 89.06 90 MET A O 1
ATOM 670 N N . VAL A 1 91 ? 23.465 7.332 -21.131 1.00 89.38 91 VAL A N 1
ATOM 671 C CA . VAL A 1 91 ? 22.255 8.151 -21.312 1.00 89.38 91 VAL A CA 1
ATOM 672 C C . VAL A 1 91 ? 21.052 7.455 -20.685 1.00 89.38 91 VAL A C 1
ATOM 674 O O . VAL A 1 91 ? 20.335 8.074 -19.899 1.00 89.38 91 VAL A O 1
ATOM 677 N N . ILE A 1 92 ? 20.882 6.161 -20.968 1.00 87.69 92 ILE A N 1
ATOM 678 C CA . ILE A 1 92 ? 19.804 5.344 -20.408 1.00 87.69 92 ILE A CA 1
ATOM 679 C C . ILE A 1 92 ? 19.905 5.294 -18.876 1.00 87.69 92 ILE A C 1
ATOM 681 O O . ILE A 1 92 ? 18.934 5.594 -18.182 1.00 87.69 92 ILE A O 1
ATOM 685 N N . GLN A 1 93 ? 21.085 4.988 -18.328 1.00 88.44 93 GLN A N 1
ATOM 686 C CA . GLN A 1 93 ? 21.300 4.940 -16.877 1.00 88.44 93 GLN A CA 1
ATOM 687 C C . GLN A 1 93 ? 21.031 6.286 -16.203 1.00 88.44 93 GLN A C 1
ATOM 689 O O . GLN A 1 93 ? 20.314 6.336 -15.207 1.00 88.44 93 GLN A O 1
ATOM 694 N N . LYS A 1 94 ? 21.562 7.384 -16.754 1.00 90.81 94 LYS A N 1
ATOM 695 C CA . LYS A 1 94 ? 21.358 8.736 -16.219 1.00 90.81 94 LYS A CA 1
ATOM 696 C C . LYS A 1 94 ? 19.878 9.103 -16.186 1.00 90.81 94 LYS A C 1
ATOM 698 O O . LYS A 1 94 ? 19.416 9.681 -15.204 1.00 90.81 94 LYS A O 1
ATOM 703 N N . TYR A 1 95 ? 19.150 8.770 -17.247 1.00 89.88 95 TYR A N 1
ATOM 704 C CA . TYR A 1 95 ? 17.723 9.029 -17.341 1.00 89.88 95 TYR A CA 1
ATOM 705 C C . TYR A 1 95 ? 16.938 8.254 -16.270 1.00 89.88 95 TYR A C 1
ATOM 707 O O . TYR A 1 95 ? 16.196 8.857 -15.493 1.00 89.88 95 TYR A O 1
ATOM 715 N N . PHE A 1 96 ? 17.170 6.942 -16.151 1.00 88.81 96 PHE A N 1
ATOM 716 C CA . PHE A 1 96 ? 16.510 6.116 -15.137 1.00 88.81 96 PHE A CA 1
ATOM 717 C C . PHE A 1 96 ? 16.875 6.517 -13.704 1.00 88.81 96 PHE A C 1
ATOM 719 O O . PHE A 1 96 ? 16.003 6.531 -12.840 1.00 88.81 96 PHE A O 1
ATOM 726 N N . MET A 1 97 ? 18.128 6.898 -13.441 1.00 90.94 97 MET A N 1
ATOM 727 C CA . MET A 1 97 ? 18.536 7.415 -12.131 1.00 90.94 97 MET A CA 1
ATOM 728 C C . MET A 1 97 ? 17.800 8.712 -11.779 1.00 90.94 97 MET A C 1
ATOM 730 O O . MET A 1 97 ? 17.320 8.852 -10.656 1.00 90.94 97 MET A O 1
ATOM 734 N N . ALA A 1 98 ? 17.672 9.644 -12.730 1.00 90.56 98 ALA A N 1
ATOM 735 C CA . ALA A 1 98 ? 16.943 10.892 -12.513 1.00 90.56 98 ALA A CA 1
ATOM 736 C C . ALA A 1 98 ? 15.453 10.638 -12.237 1.00 90.56 98 ALA A C 1
ATOM 738 O O . ALA A 1 98 ? 14.910 11.187 -11.279 1.00 90.56 98 ALA A O 1
ATOM 739 N N . LYS A 1 99 ? 14.811 9.751 -13.010 1.00 87.94 99 LYS A N 1
ATOM 740 C CA . LYS A 1 99 ? 13.415 9.350 -12.773 1.00 87.94 99 LYS A CA 1
ATOM 741 C C . LYS A 1 99 ? 13.233 8.650 -11.432 1.00 87.94 99 LYS A C 1
ATOM 743 O O . LYS A 1 99 ? 12.313 8.988 -10.697 1.00 87.94 99 LYS A O 1
ATOM 748 N N . GLN A 1 100 ? 14.123 7.733 -11.058 1.00 87.56 100 GLN A N 1
ATOM 749 C CA . GLN A 1 100 ? 14.079 7.092 -9.744 1.00 87.56 100 GLN A CA 1
ATOM 750 C C . GLN A 1 100 ? 14.208 8.119 -8.610 1.00 87.56 100 GLN A C 1
ATOM 752 O O . GLN A 1 100 ? 13.459 8.048 -7.637 1.00 87.56 100 GLN A O 1
ATOM 757 N N . GLN A 1 101 ? 15.116 9.090 -8.738 1.00 88.75 101 GLN A N 1
ATOM 758 C CA . GLN A 1 101 ? 15.284 10.157 -7.753 1.00 88.75 101 GLN A CA 1
ATOM 759 C C . GLN A 1 101 ? 14.039 11.052 -7.655 1.00 88.75 101 GLN A C 1
ATOM 761 O O . GLN A 1 101 ? 13.633 11.400 -6.548 1.00 88.75 101 GLN A O 1
ATOM 766 N N . GLU A 1 102 ? 13.412 11.392 -8.782 1.00 88.62 102 GLU A N 1
ATOM 767 C CA . GLU A 1 102 ? 12.150 12.139 -8.816 1.00 88.62 102 GLU A CA 1
ATOM 768 C C . GLU A 1 102 ? 11.025 11.369 -8.108 1.00 88.62 102 GLU A C 1
ATOM 770 O O . GLU A 1 102 ? 10.323 11.932 -7.270 1.00 88.62 102 GLU A O 1
ATOM 775 N N . GLN A 1 103 ? 10.886 10.069 -8.386 1.00 86.75 103 GLN A N 1
ATOM 776 C CA . GLN A 1 103 ? 9.887 9.214 -7.737 1.00 86.75 103 GLN A CA 1
ATOM 777 C C . GLN A 1 103 ? 10.138 9.080 -6.229 1.00 86.75 103 GLN A C 1
ATOM 779 O O . GLN A 1 103 ? 9.201 9.165 -5.440 1.00 86.75 103 GLN A O 1
ATOM 784 N N . MET A 1 104 ? 11.397 8.938 -5.803 1.00 87.50 104 MET A N 1
ATOM 785 C CA . MET A 1 104 ? 11.755 8.947 -4.380 1.00 87.50 104 MET A CA 1
ATOM 786 C C . MET A 1 104 ? 11.441 10.293 -3.718 1.00 87.50 104 MET A C 1
ATOM 788 O O . MET A 1 104 ? 10.940 10.314 -2.597 1.00 87.50 104 MET A O 1
ATOM 792 N N . ALA A 1 105 ? 11.704 11.415 -4.394 1.00 87.75 105 ALA A N 1
ATOM 793 C CA . ALA A 1 105 ? 11.370 12.741 -3.882 1.00 87.75 105 ALA A CA 1
ATOM 794 C C . ALA A 1 105 ? 9.852 12.914 -3.720 1.00 87.75 105 ALA A C 1
ATOM 796 O O . ALA A 1 105 ? 9.412 13.316 -2.647 1.00 87.75 105 ALA A O 1
ATOM 797 N N . LYS A 1 106 ? 9.060 12.515 -4.726 1.00 86.38 106 LYS A N 1
ATOM 798 C CA . LYS A 1 106 ? 7.589 12.501 -4.664 1.00 86.38 106 LYS A CA 1
ATOM 799 C C . LYS A 1 106 ? 7.066 11.605 -3.542 1.00 86.38 106 LYS A C 1
ATOM 801 O O . LYS A 1 106 ? 6.161 12.004 -2.821 1.00 86.38 106 LYS A O 1
ATOM 806 N N . ALA A 1 107 ? 7.647 10.419 -3.355 1.00 84.81 107 ALA A N 1
ATOM 807 C CA . ALA A 1 107 ? 7.275 9.518 -2.265 1.00 84.81 107 ALA A CA 1
ATOM 808 C C . ALA A 1 107 ? 7.604 10.110 -0.883 1.00 84.81 107 ALA A C 1
ATOM 810 O O . ALA A 1 107 ? 6.792 10.014 0.035 1.00 84.81 107 ALA A O 1
ATOM 811 N N . ASN A 1 108 ? 8.764 10.756 -0.737 1.00 84.06 108 ASN A N 1
ATOM 812 C CA . ASN A 1 108 ? 9.154 11.424 0.505 1.00 84.06 108 ASN A CA 1
ATOM 813 C C . ASN A 1 108 ? 8.264 12.638 0.806 1.00 84.06 108 ASN A C 1
ATOM 815 O O . ASN A 1 108 ? 7.858 12.826 1.950 1.00 84.06 108 ASN A O 1
ATOM 819 N N . GLU A 1 109 ? 7.940 13.440 -0.208 1.00 86.25 109 GLU A N 1
ATOM 820 C CA . GLU A 1 109 ? 7.020 14.574 -0.091 1.00 86.25 109 GLU A CA 1
ATOM 821 C C . GLU A 1 109 ? 5.619 14.098 0.304 1.00 86.25 109 GLU A C 1
ATOM 823 O O . GLU A 1 109 ? 5.081 14.549 1.313 1.00 86.25 109 GLU A O 1
ATOM 828 N N . ALA A 1 110 ? 5.076 13.108 -0.412 1.00 83.62 110 ALA A N 1
ATOM 829 C CA . ALA A 1 110 ? 3.793 12.496 -0.084 1.00 83.62 110 ALA A CA 1
ATOM 830 C C . ALA A 1 110 ? 3.790 11.888 1.326 1.00 83.62 110 ALA A C 1
ATOM 832 O O . ALA A 1 110 ? 2.800 12.003 2.039 1.00 83.62 110 ALA A O 1
ATOM 833 N N . SER A 1 111 ? 4.896 11.285 1.776 1.00 85.81 111 SER A N 1
ATOM 834 C CA . SER A 1 111 ? 5.017 10.792 3.152 1.00 85.81 111 SER A CA 1
ATOM 835 C C . SER A 1 111 ? 4.954 11.918 4.183 1.00 85.81 111 SER A C 1
ATOM 837 O O . SER A 1 111 ? 4.359 11.717 5.239 1.00 85.81 111 SER A O 1
ATOM 839 N N . GLY A 1 112 ? 5.576 13.069 3.911 1.00 86.19 112 GLY A N 1
ATOM 840 C CA . GLY A 1 112 ? 5.508 14.236 4.791 1.00 86.19 112 GLY A CA 1
ATOM 841 C C . GLY A 1 112 ? 4.086 14.784 4.889 1.00 86.19 112 GLY A C 1
ATOM 842 O O . GLY A 1 112 ? 3.580 14.968 5.993 1.00 86.19 112 GLY A O 1
ATOM 843 N N . VAL A 1 113 ? 3.424 14.946 3.740 1.00 87.56 113 VAL A N 1
ATOM 844 C CA . VAL A 1 113 ? 2.028 15.400 3.657 1.00 87.56 113 VAL A CA 1
ATOM 845 C C . VAL A 1 113 ? 1.090 14.425 4.371 1.00 87.56 113 VAL A C 1
ATOM 847 O O . VAL A 1 113 ? 0.340 14.837 5.249 1.00 87.56 113 VAL A O 1
ATOM 850 N N . ASN A 1 114 ? 1.185 13.123 4.087 1.00 91.31 114 ASN A N 1
ATOM 851 C CA . ASN A 1 114 ? 0.338 12.104 4.715 1.00 91.31 114 ASN A CA 1
ATOM 852 C C . ASN A 1 114 ? 0.546 12.022 6.233 1.00 91.31 114 ASN A C 1
ATOM 854 O O . ASN A 1 114 ? -0.402 11.749 6.970 1.00 91.31 114 ASN A O 1
ATOM 858 N N . LEU A 1 115 ? 1.777 12.237 6.713 1.00 91.69 115 LEU A N 1
ATOM 859 C CA . LEU A 1 115 ? 2.061 12.273 8.144 1.00 91.69 115 LEU A CA 1
ATOM 860 C C . LEU A 1 115 ? 1.387 13.479 8.805 1.00 91.69 115 LEU A C 1
ATOM 862 O O . LEU A 1 115 ? 0.734 13.310 9.832 1.00 91.69 115 LEU A O 1
ATOM 866 N N . GLU A 1 116 ? 1.525 14.668 8.218 1.00 93.38 116 GLU A N 1
ATOM 867 C CA . GLU A 1 116 ? 0.907 15.893 8.732 1.00 93.38 116 GLU A CA 1
ATOM 868 C C . GLU A 1 116 ? -0.626 15.801 8.710 1.00 93.38 116 GLU A C 1
ATOM 870 O O . GLU A 1 116 ? -1.281 16.042 9.728 1.00 93.38 116 GLU A O 1
ATOM 875 N N . GLU A 1 117 ? -1.208 15.386 7.583 1.00 95.12 117 GLU A N 1
ATOM 876 C CA . GLU A 1 117 ? -2.654 15.197 7.437 1.00 95.12 117 GLU A CA 1
ATOM 877 C C . GLU A 1 117 ? -3.188 14.133 8.400 1.00 95.12 117 GLU A C 1
ATOM 879 O O . GLU A 1 117 ? -4.215 14.348 9.047 1.00 95.12 117 GLU A O 1
ATOM 884 N N . GLY A 1 118 ? -2.473 13.014 8.554 1.00 96.50 118 GLY A N 1
ATOM 885 C CA . GLY A 1 118 ? -2.826 11.949 9.488 1.00 96.50 118 GLY A CA 1
ATOM 886 C C . GLY A 1 118 ? -2.783 12.396 10.946 1.00 96.50 118 GLY A C 1
ATOM 887 O O . GLY A 1 118 ? -3.722 12.133 11.698 1.00 96.50 118 GLY A O 1
ATOM 888 N N . GLN A 1 119 ? -1.738 13.122 11.351 1.00 96.44 119 GLN A N 1
ATOM 889 C CA . GLN A 1 119 ? -1.628 13.669 12.705 1.00 96.44 119 GLN A CA 1
ATOM 890 C C . GLN A 1 119 ? -2.755 14.654 12.996 1.00 96.44 119 GLN A C 1
ATOM 892 O O . GLN A 1 119 ? -3.452 14.510 14.000 1.00 96.44 119 GLN A O 1
ATOM 897 N N . LYS A 1 120 ? -2.998 15.601 12.085 1.00 97.00 120 LYS A N 1
ATOM 898 C CA . LYS A 1 120 ? -4.084 16.570 12.228 1.00 97.00 120 LYS A CA 1
ATOM 899 C C . LYS A 1 120 ? -5.446 15.883 12.306 1.00 97.00 120 LYS A C 1
ATOM 901 O O . LYS A 1 120 ? -6.258 16.223 13.167 1.00 97.00 120 LYS A O 1
ATOM 906 N N . PHE A 1 121 ? -5.684 14.890 11.450 1.00 97.94 121 PHE A N 1
ATOM 907 C CA . PHE A 1 121 ? -6.905 14.097 11.484 1.00 97.94 121 PHE A CA 1
ATOM 908 C C . PHE A 1 121 ? -7.100 13.426 12.846 1.00 97.94 121 PHE A C 1
ATOM 910 O O . PHE A 1 121 ? -8.167 13.571 13.437 1.00 97.94 121 PHE A O 1
ATOM 917 N N . LEU A 1 122 ? -6.085 12.739 13.378 1.00 97.88 122 LEU A N 1
ATOM 918 C CA . LEU A 1 122 ? -6.173 12.064 14.676 1.00 97.88 122 LEU A CA 1
ATOM 919 C C . LEU A 1 122 ? -6.349 13.062 15.834 1.00 97.88 122 LEU A C 1
ATOM 921 O O . LEU A 1 122 ? -7.150 12.822 16.741 1.00 97.88 122 LEU A O 1
ATOM 925 N N . GLU A 1 123 ? -5.670 14.208 15.803 1.00 97.69 123 GLU A N 1
ATOM 926 C CA . GLU A 1 123 ? -5.842 15.270 16.801 1.00 97.69 123 GLU A CA 1
ATOM 927 C C . GLU A 1 123 ? -7.270 15.825 16.824 1.00 97.69 123 GLU A C 1
ATOM 929 O O . GLU A 1 123 ? -7.827 16.081 17.893 1.00 97.69 123 GLU A O 1
ATOM 934 N N . GLU A 1 124 ? -7.881 16.027 15.659 1.00 97.69 124 GLU A N 1
ATOM 935 C CA . GLU A 1 124 ? -9.266 16.485 15.543 1.00 97.69 124 GLU A CA 1
ATOM 936 C C . GLU A 1 124 ? -10.264 15.374 15.889 1.00 97.69 124 GLU A C 1
ATOM 938 O O . GLU A 1 124 ? -11.269 15.624 16.558 1.00 97.69 124 GLU A O 1
ATOM 943 N N . ASN A 1 125 ? -9.983 14.138 15.478 1.00 98.12 125 ASN A N 1
ATOM 944 C CA . ASN A 1 125 ? -10.857 12.992 15.684 1.00 98.12 125 ASN A CA 1
ATOM 945 C C . ASN A 1 125 ? -10.952 12.590 17.161 1.00 98.12 125 ASN A C 1
ATOM 947 O O . ASN A 1 125 ? -12.054 12.312 17.628 1.00 98.12 125 ASN A O 1
ATOM 951 N N . SER A 1 126 ? -9.855 12.690 17.919 1.00 97.31 126 SER A N 1
ATOM 952 C CA . SER A 1 126 ? -9.836 12.424 19.370 1.00 97.31 126 SER A CA 1
ATOM 953 C C . SER A 1 126 ? -10.783 13.315 20.183 1.00 97.31 126 SER A C 1
ATOM 955 O O . SER A 1 126 ? -11.146 12.976 21.307 1.00 97.31 126 SER A O 1
ATOM 957 N N . LYS A 1 127 ? -11.189 14.464 19.627 1.00 97.56 127 LYS A N 1
ATOM 958 C CA . LYS A 1 127 ? -12.078 15.438 20.276 1.00 97.56 127 LYS A CA 1
ATOM 959 C C . LYS A 1 127 ? -13.557 15.170 19.991 1.00 97.56 127 LYS A C 1
ATOM 961 O O . LYS A 1 127 ? -14.408 15.849 20.565 1.00 97.56 127 LYS A O 1
ATOM 966 N N . LYS A 1 128 ? -13.881 14.246 19.081 1.00 97.69 128 LYS A N 1
ATOM 967 C CA . LYS A 1 128 ? -15.268 13.918 18.731 1.00 97.69 128 LYS A CA 1
ATOM 968 C C . LYS A 1 128 ? -15.905 13.061 19.822 1.00 97.69 128 LYS A C 1
ATOM 970 O O . LYS A 1 128 ? -15.266 12.194 20.411 1.00 97.69 128 LYS A O 1
ATOM 975 N N . GLU A 1 129 ? -17.191 13.290 20.064 1.00 96.69 129 GLU A N 1
ATOM 976 C CA . GLU A 1 129 ? -17.974 12.469 20.985 1.00 96.69 129 GLU A CA 1
ATOM 977 C C . GLU A 1 129 ? -18.005 11.007 20.511 1.00 96.69 129 GLU A C 1
ATOM 979 O O . GLU A 1 129 ? -18.160 10.738 19.322 1.00 96.69 129 GLU A O 1
ATOM 984 N N . GLY A 1 130 ? -17.836 10.065 21.442 1.00 95.81 130 GLY A N 1
ATOM 985 C CA . GLY A 1 130 ? -17.829 8.628 21.151 1.00 95.81 130 GLY A CA 1
ATOM 986 C C . GLY A 1 130 ? -16.492 8.065 20.654 1.00 95.81 130 GLY A C 1
ATOM 987 O O . GLY A 1 130 ? -16.357 6.843 20.587 1.00 95.81 130 GLY A O 1
ATOM 988 N N . VAL A 1 131 ? -15.497 8.914 20.362 1.00 98.31 131 VAL A N 1
ATOM 989 C CA . VAL A 1 131 ? -14.139 8.467 20.026 1.00 98.31 131 VAL A CA 1
ATOM 990 C C . VAL A 1 131 ? -13.328 8.242 21.300 1.00 98.31 131 VAL A C 1
ATOM 992 O O . VAL A 1 131 ? -13.244 9.107 22.171 1.00 98.31 131 VAL A O 1
ATOM 995 N N . ILE A 1 132 ? -12.704 7.072 21.396 1.00 98.25 132 ILE A N 1
ATOM 996 C CA . ILE A 1 132 ? -11.829 6.673 22.499 1.00 98.25 132 ILE A CA 1
ATOM 997 C C . ILE A 1 132 ? -10.409 6.536 21.955 1.00 98.25 132 ILE A C 1
ATOM 999 O O . ILE A 1 132 ? -10.204 5.890 20.931 1.00 98.25 132 ILE A O 1
ATOM 1003 N N . THR A 1 133 ? -9.431 7.130 22.644 1.00 98.19 133 THR A N 1
ATOM 1004 C CA . THR A 1 133 ? -8.001 7.030 22.302 1.00 98.19 133 THR A CA 1
ATOM 1005 C C . THR A 1 133 ? -7.290 6.126 23.305 1.00 98.19 133 THR A C 1
ATOM 1007 O O . THR A 1 133 ? -7.428 6.325 24.513 1.00 98.19 133 THR A O 1
ATOM 1010 N N . LEU A 1 134 ? -6.543 5.141 22.812 1.00 97.81 134 LEU A N 1
ATOM 1011 C CA . LEU A 1 134 ? -5.721 4.236 23.618 1.00 97.81 134 LEU A CA 1
ATOM 1012 C C . LEU A 1 134 ? -4.303 4.786 23.818 1.00 97.81 134 LEU A C 1
ATOM 1014 O O . LEU A 1 134 ? -3.868 5.692 23.111 1.00 97.81 134 LEU A O 1
ATOM 1018 N N . GLU A 1 135 ? -3.551 4.201 24.755 1.00 96.88 135 GLU A N 1
ATOM 1019 C CA . GLU A 1 135 ? -2.153 4.582 25.022 1.00 96.88 135 GLU A CA 1
ATOM 1020 C C . GLU A 1 135 ? -1.231 4.375 23.810 1.00 96.88 135 GLU A C 1
ATOM 1022 O O . GLU A 1 135 ? -0.257 5.106 23.645 1.00 96.88 135 GLU A O 1
ATOM 1027 N N . SER A 1 136 ? -1.554 3.415 22.939 1.00 97.31 136 SER A N 1
ATOM 1028 C CA . SER A 1 136 ? -0.839 3.168 21.681 1.00 97.31 136 SER A CA 1
ATOM 1029 C C . SER A 1 136 ? -1.043 4.264 20.629 1.00 97.31 136 SER A C 1
ATOM 1031 O O . SER A 1 136 ? -0.329 4.289 19.627 1.00 97.31 136 SER A O 1
ATOM 1033 N N . GLY A 1 137 ? -2.021 5.150 20.836 1.00 97.50 137 GLY A N 1
ATOM 1034 C CA . GLY A 1 137 ? -2.485 6.132 19.860 1.00 97.50 137 GLY A CA 1
ATOM 1035 C C . GLY A 1 137 ? -3.644 5.648 18.985 1.00 97.50 137 GLY A C 1
ATOM 1036 O O . GLY A 1 137 ? -4.236 6.476 18.296 1.00 97.50 137 GLY A O 1
ATOM 1037 N N . LEU A 1 138 ? -4.011 4.358 19.035 1.00 98.31 138 LEU A N 1
ATOM 1038 C CA . LEU A 1 138 ? -5.182 3.837 18.323 1.00 98.31 138 LEU A CA 1
ATOM 1039 C C . LEU A 1 138 ? -6.443 4.569 18.786 1.00 98.31 138 LEU A C 1
ATOM 1041 O O . LEU A 1 138 ? -6.725 4.636 19.987 1.00 98.31 138 LEU A O 1
ATOM 1045 N N . GLN A 1 139 ? -7.225 5.071 17.833 1.00 98.69 139 GLN A N 1
ATOM 1046 C CA . GLN A 1 139 ? -8.533 5.640 18.120 1.00 98.69 139 GLN A CA 1
ATOM 1047 C C . GLN A 1 139 ? -9.630 4.723 17.608 1.00 98.69 139 GLN A C 1
ATOM 1049 O O . GLN A 1 139 ? -9.507 4.096 16.555 1.00 98.69 139 GLN A O 1
ATOM 1054 N N . TYR A 1 140 ? -10.735 4.647 18.338 1.00 98.50 140 TYR A N 1
ATOM 1055 C CA . TYR A 1 140 ? -11.875 3.865 17.893 1.00 98.50 140 TYR A CA 1
ATOM 1056 C C . TYR A 1 140 ? -13.207 4.444 18.341 1.00 98.50 140 TYR A C 1
ATOM 1058 O O . TYR A 1 140 ? -13.291 5.232 19.279 1.00 98.50 140 TYR A O 1
ATOM 1066 N N . GLU A 1 141 ? -14.253 4.015 17.650 1.00 98.12 141 GLU A N 1
ATOM 1067 C CA . GLU A 1 141 ? -15.643 4.337 17.936 1.00 98.12 141 GLU A CA 1
ATOM 1068 C C . GLU A 1 141 ? -16.470 3.048 17.908 1.00 98.12 141 GLU A C 1
ATOM 1070 O O . GLU A 1 141 ? -16.359 2.231 16.984 1.00 98.12 141 GLU A O 1
ATOM 1075 N N . VAL A 1 142 ? -17.327 2.873 18.912 1.00 98.00 142 VAL A N 1
ATOM 1076 C CA . VAL A 1 142 ? -18.285 1.767 18.969 1.00 98.00 142 VAL A CA 1
ATOM 1077 C C . VAL A 1 142 ? -19.541 2.152 18.192 1.00 98.00 142 VAL A C 1
ATOM 1079 O O . VAL A 1 142 ? -20.331 2.978 18.638 1.00 98.00 142 VAL A O 1
ATOM 1082 N N . ILE A 1 143 ? -19.769 1.515 17.041 1.00 97.88 143 ILE A N 1
ATOM 1083 C CA . ILE A 1 143 ? -20.979 1.743 16.229 1.00 97.88 143 ILE A CA 1
ATOM 1084 C C . ILE A 1 143 ? -22.127 0.856 16.719 1.00 97.88 143 ILE A C 1
ATOM 1086 O O . ILE A 1 143 ? -23.291 1.256 16.729 1.00 97.88 143 ILE A O 1
ATOM 1090 N N . LYS A 1 144 ? -21.812 -0.390 17.076 1.00 98.00 144 LYS A N 1
ATOM 1091 C CA . LYS A 1 144 ? -22.773 -1.349 17.614 1.00 98.00 144 LYS A CA 1
ATOM 1092 C C . LYS A 1 144 ? -22.064 -2.298 18.559 1.00 98.00 144 LYS A C 1
ATOM 1094 O O . LYS A 1 144 ? -21.081 -2.920 18.164 1.00 98.00 144 LYS A O 1
ATOM 1099 N N . GLU A 1 145 ? -22.627 -2.473 19.746 1.00 96.81 145 GLU A N 1
ATOM 1100 C CA . GLU A 1 145 ? -22.148 -3.486 20.676 1.00 96.81 145 GLU A CA 1
ATOM 1101 C C . GLU A 1 145 ? -22.654 -4.886 20.331 1.00 96.81 145 GLU A C 1
ATOM 1103 O O . GLU A 1 145 ? -23.804 -5.094 19.925 1.00 96.81 145 GLU A O 1
ATOM 1108 N N . GLY A 1 146 ? -21.749 -5.843 20.486 1.00 96.31 146 GLY A N 1
ATOM 1109 C CA . GLY A 1 146 ? -21.996 -7.272 20.452 1.00 96.31 146 GLY A CA 1
ATOM 1110 C C . GLY A 1 146 ? -22.202 -7.821 21.858 1.00 96.31 146 GLY A C 1
ATOM 1111 O O . GLY A 1 146 ? -22.138 -7.109 22.855 1.00 96.31 146 GLY A O 1
ATOM 1112 N N . SER A 1 147 ? -22.467 -9.118 21.939 1.00 95.44 147 SER A N 1
ATOM 1113 C CA . SER A 1 147 ? -22.704 -9.806 23.216 1.00 95.44 147 SER A CA 1
ATOM 1114 C C . SER A 1 147 ? -22.002 -11.157 23.315 1.00 95.44 147 SER A C 1
ATOM 1116 O O . SER A 1 147 ? -22.178 -11.874 24.299 1.00 95.44 147 SER A O 1
ATOM 1118 N N . GLY A 1 148 ? -21.227 -11.532 22.294 1.00 95.75 148 GLY A N 1
ATOM 1119 C CA . GLY A 1 148 ? -20.415 -12.738 22.337 1.00 95.75 148 GLY A CA 1
ATOM 1120 C C . GLY A 1 148 ? -19.077 -12.520 23.044 1.00 95.75 148 GLY A C 1
ATOM 1121 O O . GLY A 1 148 ? -18.762 -11.430 23.513 1.00 95.75 148 GLY A O 1
ATOM 1122 N N . ALA A 1 149 ? -18.270 -13.577 23.113 1.00 96.06 149 ALA A N 1
ATOM 1123 C CA . ALA A 1 149 ? -16.951 -13.507 23.732 1.00 96.06 149 ALA A CA 1
ATOM 1124 C C . ALA A 1 149 ? -16.028 -12.527 22.989 1.00 96.06 149 ALA A C 1
ATOM 1126 O O . ALA A 1 149 ? -16.124 -12.382 21.769 1.00 96.06 149 ALA A O 1
ATOM 1127 N N . SER A 1 150 ? -15.126 -11.882 23.723 1.00 96.25 150 SER A N 1
ATOM 1128 C CA . SER A 1 150 ? -14.031 -11.116 23.128 1.00 96.25 150 SER A CA 1
ATOM 1129 C C . SER A 1 150 ? -12.918 -12.056 22.658 1.00 96.25 150 SER A C 1
ATOM 1131 O O . SER A 1 150 ? -12.594 -13.006 23.382 1.00 96.25 150 SER A O 1
ATOM 1133 N N . PRO A 1 151 ? -12.347 -11.828 21.463 1.00 96.75 151 PRO A N 1
ATOM 1134 C CA . PRO A 1 151 ? -11.280 -12.665 20.938 1.00 96.75 151 PRO A CA 1
ATOM 1135 C C . PRO A 1 151 ? -9.974 -12.420 21.697 1.00 96.75 151 PRO A C 1
ATOM 1137 O O . PRO A 1 151 ? -9.678 -11.309 22.137 1.00 96.75 151 PRO A O 1
ATOM 1140 N N . LYS A 1 152 ? -9.174 -13.472 21.830 1.00 97.00 152 LYS A N 1
ATOM 1141 C CA . LYS A 1 152 ? -7.809 -13.430 22.357 1.00 97.00 152 LYS A CA 1
ATOM 1142 C C . LYS A 1 152 ? -6.812 -13.305 21.211 1.00 97.00 152 LYS A C 1
ATOM 1144 O O . LYS A 1 152 ? -7.103 -13.681 20.082 1.00 97.00 152 LYS A O 1
ATOM 1149 N N . LEU A 1 153 ? -5.601 -12.855 21.525 1.00 95.50 153 LEU A N 1
ATOM 1150 C CA . LEU A 1 153 ? -4.503 -12.693 20.566 1.00 95.50 153 LEU A CA 1
ATOM 1151 C C . LEU A 1 153 ? -4.259 -13.911 19.650 1.00 95.50 153 LEU A C 1
ATOM 1153 O O . LEU A 1 153 ? -3.986 -13.744 18.466 1.00 95.50 153 LEU A O 1
ATOM 1157 N N . GLU A 1 154 ? -4.363 -15.128 20.187 1.00 97.06 154 GLU A N 1
ATOM 1158 C CA . GLU A 1 154 ? -4.115 -16.372 19.440 1.00 97.06 154 GLU A CA 1
ATOM 1159 C C . GLU A 1 154 ? -5.343 -16.885 18.669 1.00 97.06 154 GLU A C 1
ATOM 1161 O O . GLU A 1 154 ? -5.259 -17.894 17.965 1.00 97.06 154 GLU A O 1
ATOM 1166 N N . ASP A 1 155 ? -6.491 -16.216 18.795 1.00 97.75 155 ASP A N 1
ATOM 1167 C CA . ASP A 1 155 ? -7.713 -16.638 18.127 1.00 97.75 155 ASP A CA 1
ATOM 1168 C C . ASP A 1 155 ? -7.677 -16.303 16.630 1.00 97.75 155 ASP A C 1
ATOM 1170 O O . ASP A 1 155 ? -6.993 -15.396 16.145 1.00 97.75 155 ASP A O 1
ATOM 1174 N N . THR A 1 156 ? -8.471 -17.056 15.878 1.00 97.75 156 THR A N 1
ATOM 1175 C CA . THR A 1 156 ? -8.800 -16.740 14.491 1.00 97.75 156 THR A CA 1
ATOM 1176 C C . THR A 1 156 ? -10.166 -16.073 14.457 1.00 97.75 156 THR A C 1
ATOM 1178 O O . THR A 1 156 ? -11.136 -16.618 14.982 1.00 97.75 156 THR A O 1
ATOM 1181 N N . ILE A 1 157 ? -10.243 -14.900 13.835 1.00 97.19 157 ILE A N 1
ATOM 1182 C CA . ILE A 1 157 ? -11.469 -14.108 13.728 1.00 97.19 157 ILE A CA 1
ATOM 1183 C C . ILE A 1 157 ? -11.981 -14.113 12.293 1.00 97.19 157 ILE A C 1
ATOM 1185 O O . ILE A 1 157 ? -11.200 -14.167 11.343 1.00 97.19 157 ILE A O 1
ATOM 1189 N N . THR A 1 158 ? -13.297 -14.007 12.142 1.00 97.94 158 THR A N 1
ATOM 1190 C CA . THR A 1 158 ? -13.966 -13.844 10.849 1.00 97.94 158 THR A CA 1
ATOM 1191 C C . THR A 1 158 ? -14.779 -12.560 10.893 1.00 97.94 158 THR A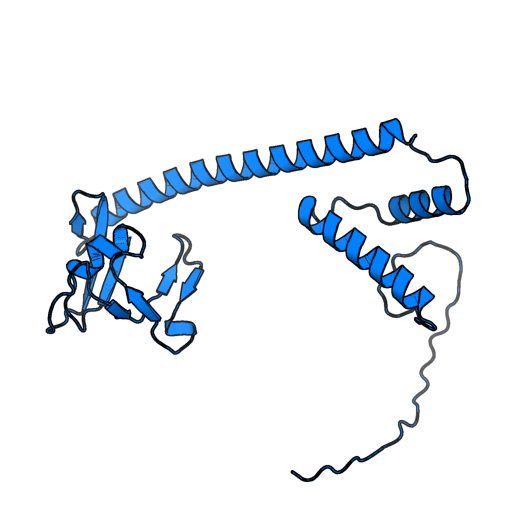 C 1
ATOM 1193 O O . THR A 1 158 ? -15.626 -12.399 11.772 1.00 97.94 158 THR A O 1
ATOM 1196 N N . ALA A 1 159 ? -14.520 -11.639 9.965 1.00 97.44 159 ALA A N 1
ATOM 1197 C CA . ALA A 1 159 ? -15.126 -10.314 9.985 1.00 97.44 159 ALA A CA 1
ATOM 1198 C C . ALA A 1 159 ? -15.426 -9.773 8.583 1.00 97.44 159 ALA A C 1
ATOM 1200 O O . ALA A 1 159 ? -14.685 -9.989 7.617 1.00 97.44 159 ALA A O 1
ATOM 1201 N N . HIS A 1 160 ? -16.501 -8.990 8.504 1.00 98.31 160 HIS A N 1
ATOM 1202 C CA . HIS A 1 160 ? -16.637 -7.995 7.450 1.00 98.31 160 HIS A CA 1
ATOM 1203 C C . HIS A 1 160 ? -15.881 -6.720 7.837 1.00 98.31 160 HIS A C 1
ATOM 1205 O O . HIS A 1 160 ? -15.958 -6.287 8.986 1.00 98.31 160 HIS A O 1
ATOM 1211 N N . TYR A 1 161 ? -15.184 -6.110 6.879 1.00 97.56 161 TYR A N 1
ATOM 1212 C CA . TYR A 1 161 ? -14.456 -4.856 7.055 1.00 97.56 161 TYR A CA 1
ATOM 1213 C C . TYR A 1 161 ? -14.495 -4.005 5.783 1.00 97.56 161 TYR A C 1
ATOM 1215 O O . TYR A 1 161 ? -14.782 -4.479 4.677 1.00 97.56 161 TYR A O 1
ATOM 1223 N N . HIS A 1 162 ? -14.205 -2.723 5.965 1.00 97.62 162 HIS A N 1
ATOM 1224 C CA . HIS A 1 162 ? -14.103 -1.738 4.903 1.00 97.62 162 HIS A CA 1
ATOM 1225 C C . HIS A 1 162 ? -12.997 -0.754 5.293 1.00 97.62 162 HIS A C 1
ATOM 1227 O O . HIS A 1 162 ? -13.100 -0.106 6.334 1.00 97.62 162 HIS A O 1
ATOM 1233 N N . GLY A 1 163 ? -11.915 -0.734 4.518 1.00 97.25 163 GLY A N 1
ATOM 1234 C CA . GLY A 1 163 ? -10.733 0.090 4.734 1.00 97.25 163 GLY A CA 1
ATOM 1235 C C . GLY A 1 163 ? -10.687 1.242 3.740 1.00 97.25 163 GLY A C 1
ATOM 1236 O O . GLY A 1 163 ? -10.721 1.025 2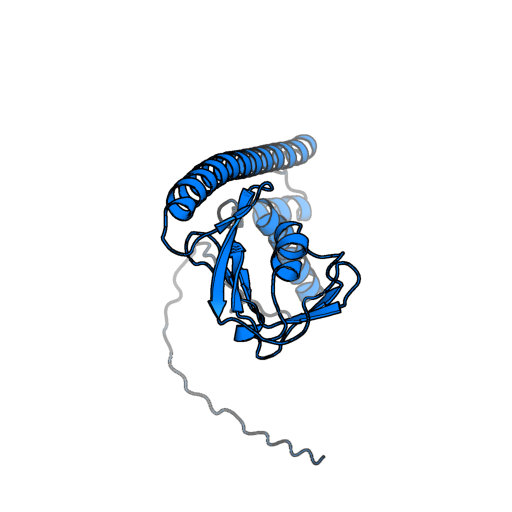.527 1.00 97.25 163 GLY A O 1
ATOM 1237 N N . THR A 1 164 ? -10.595 2.460 4.266 1.00 97.56 164 THR A N 1
ATOM 1238 C CA . THR A 1 164 ? -10.534 3.694 3.479 1.00 97.56 164 THR A CA 1
ATOM 1239 C C . THR A 1 164 ? -9.335 4.536 3.885 1.00 97.56 164 THR A C 1
ATOM 1241 O O . THR A 1 164 ? -8.952 4.550 5.054 1.00 97.56 164 THR A O 1
ATOM 1244 N N . LEU A 1 165 ? -8.775 5.269 2.929 1.00 96.38 165 LEU A N 1
ATOM 1245 C CA . LEU A 1 165 ? -7.883 6.391 3.206 1.00 96.38 165 LEU A CA 1
ATOM 1246 C C . LEU A 1 165 ? -8.686 7.574 3.785 1.00 96.38 165 LEU A C 1
ATOM 1248 O O . LEU A 1 165 ? -9.921 7.555 3.799 1.00 96.38 165 LEU A O 1
ATOM 1252 N N . LEU A 1 166 ? -7.992 8.609 4.270 1.00 94.81 166 LEU A N 1
ATOM 1253 C CA . LEU A 1 166 ? -8.628 9.792 4.876 1.00 94.81 166 LEU A CA 1
ATOM 1254 C C . LEU A 1 166 ? -9.486 10.593 3.884 1.00 94.81 166 LEU A C 1
ATOM 1256 O O . LEU A 1 166 ? -10.440 11.252 4.292 1.00 94.81 166 LEU A O 1
ATOM 1260 N N . ASP A 1 167 ? -9.185 10.491 2.590 1.00 93.25 167 ASP A N 1
ATOM 1261 C CA . ASP A 1 167 ? -9.964 11.082 1.497 1.00 93.25 167 ASP A CA 1
ATOM 1262 C C . ASP A 1 167 ? -11.226 10.266 1.133 1.00 93.25 167 ASP A C 1
ATOM 1264 O O . ASP A 1 167 ? -12.017 10.685 0.288 1.00 93.25 167 ASP A O 1
ATOM 1268 N N . GLY A 1 168 ? -11.436 9.110 1.774 1.00 94.75 168 GLY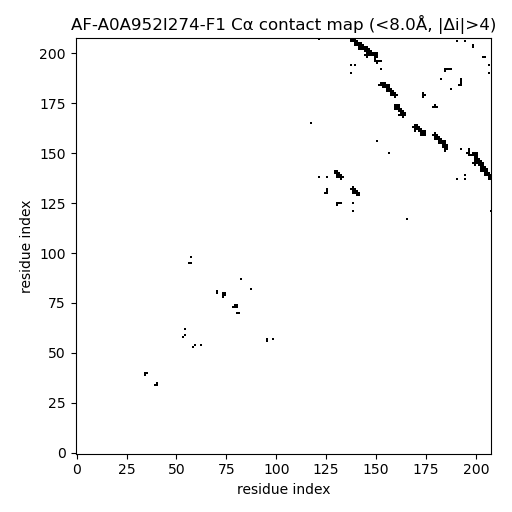 A N 1
ATOM 1269 C CA . GLY A 1 168 ? -12.546 8.196 1.511 1.00 94.75 168 GLY A CA 1
ATOM 1270 C C . GLY A 1 168 ? -12.276 7.156 0.421 1.00 94.75 168 GLY A C 1
ATOM 1271 O O . GLY A 1 168 ? -13.134 6.305 0.183 1.00 94.75 168 GLY A O 1
ATOM 1272 N N . THR A 1 169 ? -11.101 7.167 -0.215 1.00 95.75 169 THR A N 1
ATOM 1273 C CA . THR A 1 169 ? -10.711 6.158 -1.204 1.00 95.75 169 THR A CA 1
ATOM 1274 C C . THR A 1 169 ? -10.653 4.781 -0.547 1.00 95.75 169 THR A C 1
ATOM 1276 O O . THR A 1 169 ? -9.904 4.561 0.406 1.00 95.75 169 THR A O 1
ATOM 1279 N N . VAL A 1 170 ? -11.439 3.835 -1.061 1.00 96.44 170 VAL A N 1
ATOM 1280 C CA . VAL A 1 170 ? -11.455 2.446 -0.585 1.00 96.44 170 VAL A CA 1
ATOM 1281 C C . VAL A 1 170 ? -10.209 1.730 -1.095 1.00 96.44 170 VAL A C 1
ATOM 1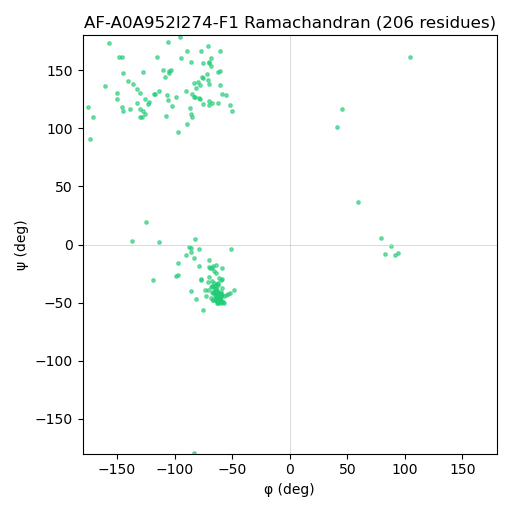283 O O . VAL A 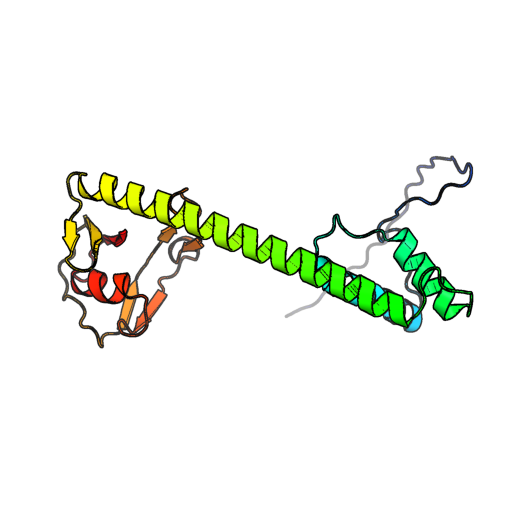1 170 ? -10.015 1.624 -2.304 1.00 96.44 170 VAL A O 1
ATOM 1286 N N . PHE A 1 171 ? -9.382 1.209 -0.188 1.00 96.06 171 PHE A N 1
ATOM 1287 C CA . PHE A 1 171 ? -8.223 0.392 -0.566 1.00 96.06 171 PHE A CA 1
ATOM 1288 C C . PHE A 1 171 ? -8.503 -1.110 -0.446 1.00 96.06 171 PHE A C 1
ATOM 1290 O O . PHE A 1 171 ? -7.886 -1.904 -1.151 1.00 96.06 171 PHE A O 1
ATOM 1297 N N . ASP A 1 172 ? -9.427 -1.512 0.434 1.00 95.44 172 ASP A N 1
ATOM 1298 C CA . ASP A 1 172 ? -9.823 -2.910 0.599 1.00 95.44 172 ASP A CA 1
ATOM 1299 C C . ASP A 1 172 ? -11.192 -3.035 1.295 1.00 95.44 172 ASP A C 1
ATOM 1301 O O . ASP A 1 172 ? -11.461 -2.367 2.295 1.00 95.44 172 ASP A O 1
ATOM 1305 N N . SER A 1 173 ? -12.066 -3.919 0.809 1.00 97.69 173 SER A N 1
ATOM 1306 C CA . SER A 1 173 ? -13.336 -4.223 1.472 1.00 97.69 173 SER A CA 1
ATOM 1307 C C . SER A 1 173 ? -13.812 -5.650 1.238 1.00 97.69 173 SER A C 1
ATOM 1309 O O . SER A 1 173 ? -14.039 -6.082 0.108 1.00 97.69 173 SER A O 1
ATOM 1311 N N . SER A 1 174 ? -14.067 -6.372 2.330 1.00 97.62 174 SER A N 1
ATOM 1312 C CA . SER A 1 174 ? -14.732 -7.676 2.266 1.00 97.62 174 SER A CA 1
ATOM 1313 C C . SER A 1 174 ? -16.250 -7.568 2.092 1.00 97.62 174 SER A C 1
ATOM 1315 O O . SER A 1 174 ? -16.894 -8.521 1.667 1.00 97.62 174 SER A O 1
ATOM 1317 N N . VAL A 1 175 ? -16.839 -6.404 2.384 1.00 96.50 175 VAL A N 1
ATOM 1318 C CA . VAL A 1 175 ? -18.257 -6.135 2.100 1.00 96.50 175 VAL A CA 1
ATOM 1319 C C . VAL A 1 175 ? -18.486 -6.057 0.592 1.00 96.50 175 VAL A C 1
ATOM 1321 O O . VAL A 1 175 ? -19.390 -6.721 0.095 1.00 96.50 175 VAL A O 1
ATOM 1324 N N . ASP A 1 176 ? -17.625 -5.340 -0.135 1.00 96.44 176 ASP A N 1
ATOM 1325 C CA . ASP A 1 176 ? -17.732 -5.207 -1.596 1.00 96.44 176 ASP A CA 1
ATOM 1326 C C . ASP A 1 176 ? -17.467 -6.535 -2.318 1.00 96.44 176 ASP A C 1
ATOM 1328 O O . ASP A 1 176 ? -18.076 -6.823 -3.348 1.00 96.44 176 ASP A O 1
ATOM 1332 N N . ARG A 1 177 ? -16.612 -7.393 -1.742 1.00 97.31 177 ARG A N 1
ATOM 1333 C CA . ARG A 1 177 ? -16.424 -8.776 -2.214 1.00 97.31 177 ARG A CA 1
ATOM 1334 C C . ARG A 1 177 ? -17.623 -9.688 -1.940 1.00 97.31 177 ARG A C 1
ATOM 1336 O O . ARG A 1 177 ? -17.732 -10.735 -2.569 1.00 97.31 177 ARG A O 1
ATOM 1343 N N . GLY A 1 178 ? -18.507 -9.323 -1.013 1.00 97.50 178 GLY A N 1
ATOM 1344 C CA . GLY A 1 178 ? -19.687 -10.109 -0.647 1.00 97.50 178 GLY A CA 1
ATOM 1345 C C . GLY A 1 178 ? -19.423 -11.294 0.290 1.00 97.50 178 GLY A C 1
ATOM 1346 O O . GLY A 1 178 ? -20.355 -12.037 0.592 1.00 97.50 178 GLY A O 1
ATOM 1347 N N . GLU A 1 179 ? -18.196 -11.469 0.788 1.00 97.31 179 GLU A N 1
ATOM 1348 C CA . GLU A 1 179 ? -17.834 -12.553 1.709 1.00 97.31 179 GLU A CA 1
ATOM 1349 C C . GLU A 1 179 ? -16.876 -12.068 2.810 1.00 97.31 179 GLU A C 1
ATOM 1351 O O . GLU A 1 179 ? -15.992 -11.251 2.542 1.00 97.31 179 GLU A O 1
ATOM 1356 N N . PRO A 1 180 ? -17.035 -12.526 4.067 1.00 97.75 180 PRO A N 1
ATOM 1357 C CA . PRO A 1 180 ? -16.162 -12.116 5.159 1.00 97.75 180 PRO A CA 1
ATOM 1358 C C . PRO A 1 180 ? -14.762 -12.712 4.998 1.00 97.75 180 PRO A C 1
ATOM 1360 O O . PRO A 1 180 ? -14.572 -13.768 4.397 1.00 97.75 180 PRO A O 1
ATOM 1363 N N . ALA A 1 181 ? -13.775 -12.062 5.606 1.00 97.25 181 ALA A N 1
ATOM 1364 C CA . ALA A 1 181 ? -12.403 -12.550 5.617 1.00 97.25 181 ALA A CA 1
ATOM 1365 C C . ALA A 1 181 ? -12.047 -13.134 6.986 1.00 97.25 181 ALA A C 1
ATOM 1367 O O . ALA A 1 181 ? -12.576 -12.703 8.014 1.00 97.25 181 ALA A O 1
ATOM 1368 N N . THR A 1 182 ? -11.155 -14.126 6.983 1.00 97.62 182 THR A N 1
ATOM 1369 C CA . THR A 1 182 ? -10.710 -14.833 8.187 1.00 97.62 182 THR A CA 1
ATOM 1370 C C . THR A 1 182 ? -9.224 -14.605 8.407 1.00 97.62 182 THR A C 1
ATOM 1372 O O . THR A 1 182 ? -8.427 -14.818 7.495 1.00 97.62 182 THR A O 1
ATOM 1375 N N . PHE A 1 183 ? -8.858 -14.198 9.6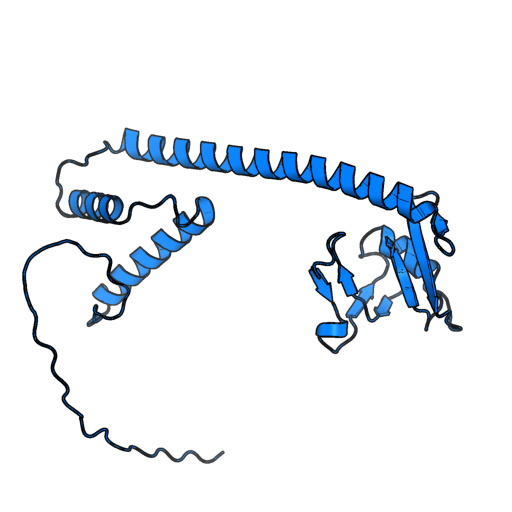20 1.00 95.94 183 PHE A N 1
ATOM 1376 C CA . PHE A 1 183 ? -7.490 -13.833 9.971 1.00 95.94 183 PHE A CA 1
ATOM 1377 C C . PHE A 1 183 ? -7.091 -14.431 11.323 1.00 95.94 183 PHE A C 1
ATOM 1379 O O . PHE A 1 183 ? -7.882 -14.367 12.267 1.00 95.94 183 PHE A O 1
ATOM 1386 N N . PRO A 1 184 ? -5.868 -14.964 11.467 1.00 97.62 184 PRO A N 1
ATOM 1387 C CA . PRO A 1 184 ? -5.269 -15.151 12.782 1.00 97.62 184 PRO A CA 1
ATOM 1388 C C . PRO A 1 184 ? -4.922 -13.775 13.371 1.00 97.62 184 PRO A C 1
ATOM 1390 O O . PRO A 1 184 ? -4.195 -12.998 12.745 1.00 97.62 184 PRO A O 1
ATOM 1393 N N . LEU A 1 185 ? -5.450 -13.459 14.558 1.00 96.62 185 LEU A N 1
ATOM 1394 C CA . LEU A 1 185 ? -5.385 -12.107 15.127 1.00 96.62 185 LEU A CA 1
ATOM 1395 C C . LEU A 1 185 ? -3.951 -11.660 15.464 1.00 96.62 185 LEU A C 1
ATOM 1397 O O . LEU A 1 185 ? -3.652 -10.473 15.455 1.00 96.62 185 LEU A O 1
ATOM 1401 N N . ASN A 1 186 ? -3.026 -12.594 15.664 1.00 96.19 186 ASN A N 1
ATOM 1402 C CA . ASN A 1 186 ? -1.606 -12.306 15.865 1.00 96.19 186 ASN A CA 1
ATOM 1403 C C . ASN A 1 186 ? -0.800 -12.072 14.568 1.00 96.19 186 ASN A C 1
ATOM 1405 O O . ASN A 1 186 ? 0.420 -11.919 14.639 1.00 96.19 186 ASN A O 1
ATOM 1409 N N . ARG A 1 187 ? -1.430 -12.054 13.381 1.00 96.25 187 ARG A N 1
ATOM 1410 C CA . ARG A 1 187 ? -0.746 -11.798 12.090 1.00 96.25 187 ARG A CA 1
ATOM 1411 C C . ARG A 1 187 ? -1.345 -10.651 11.278 1.00 96.25 187 ARG A C 1
ATOM 1413 O O . ARG A 1 187 ? -1.127 -10.581 10.069 1.00 96.25 187 ARG A O 1
ATOM 1420 N N . VAL A 1 188 ? -2.100 -9.771 11.924 1.00 96.25 188 VAL A N 1
ATOM 1421 C CA . VAL A 1 188 ? -2.627 -8.543 11.316 1.00 96.25 188 VAL A CA 1
ATOM 1422 C C . VAL A 1 188 ? -1.866 -7.317 11.828 1.00 96.25 188 VAL A C 1
ATOM 1424 O O . VAL A 1 188 ? -0.981 -7.423 12.679 1.00 96.25 188 VAL A O 1
ATOM 1427 N N . ILE A 1 189 ? -2.163 -6.146 11.261 1.00 96.56 189 ILE A N 1
ATOM 1428 C CA . ILE A 1 189 ? -1.539 -4.876 11.657 1.00 96.56 189 ILE A CA 1
ATOM 1429 C C . ILE A 1 189 ? -1.821 -4.555 13.132 1.00 96.56 189 ILE A C 1
ATOM 1431 O O . ILE A 1 189 ? -2.887 -4.887 13.647 1.00 96.56 189 ILE A O 1
ATOM 1435 N N . GLY A 1 190 ? -0.889 -3.864 13.798 1.00 97.31 190 GLY A N 1
ATOM 1436 C CA . GLY A 1 190 ? -0.937 -3.631 15.250 1.00 97.31 190 GLY A CA 1
ATOM 1437 C C . GLY A 1 190 ? -2.259 -3.046 15.759 1.00 97.31 190 GLY A C 1
ATOM 1438 O O . GLY A 1 190 ? -2.791 -3.540 16.749 1.00 97.31 190 GLY A O 1
ATOM 1439 N N . GLY A 1 191 ? -2.841 -2.082 15.034 1.00 97.19 191 GLY A N 1
ATOM 1440 C CA . GLY A 1 191 ? -4.135 -1.490 15.395 1.00 97.19 191 GLY A CA 1
ATOM 1441 C C . GLY A 1 191 ? -5.301 -2.486 15.373 1.00 97.19 191 GLY A C 1
ATOM 1442 O O . GLY A 1 191 ? -6.182 -2.416 16.223 1.00 97.19 191 GLY A O 1
ATOM 1443 N N . TRP A 1 192 ? -5.293 -3.467 14.463 1.00 97.56 192 TRP A N 1
ATOM 1444 C CA . TRP A 1 192 ? -6.279 -4.554 14.477 1.00 97.56 192 TRP A CA 1
ATOM 1445 C C . TRP A 1 192 ? -6.016 -5.532 15.616 1.00 97.56 192 TRP A C 1
ATOM 1447 O O . TRP A 1 192 ? -6.952 -5.915 16.314 1.00 97.56 192 TRP A O 1
ATOM 1457 N N . THR A 1 193 ? -4.754 -5.915 15.814 1.00 97.31 193 THR A N 1
ATOM 1458 C CA . THR A 1 193 ? -4.350 -6.819 16.894 1.00 97.31 193 THR A CA 1
ATOM 1459 C C . THR A 1 193 ? -4.802 -6.283 18.249 1.00 97.31 193 THR A C 1
ATOM 1461 O O . THR A 1 193 ? -5.342 -7.034 19.051 1.00 97.31 193 THR A O 1
ATOM 1464 N N . GLU A 1 194 ? -4.638 -4.987 18.505 1.00 97.62 194 GLU A N 1
ATOM 1465 C CA . GLU A 1 194 ? -5.103 -4.334 19.731 1.00 97.62 194 GLU A CA 1
ATOM 1466 C C . GLU A 1 194 ? -6.625 -4.121 19.738 1.00 97.62 194 GLU A C 1
ATOM 1468 O O . GLU A 1 194 ? -7.316 -4.611 20.631 1.00 97.62 194 GLU A O 1
ATOM 1473 N N . GLY A 1 195 ? -7.164 -3.434 18.727 1.00 97.31 195 GLY A N 1
ATOM 1474 C CA . GLY A 1 195 ? -8.553 -2.976 18.715 1.00 97.31 195 GLY A CA 1
ATOM 1475 C C . GLY A 1 195 ? -9.584 -4.102 18.686 1.00 97.31 195 GLY A C 1
ATOM 1476 O O . GLY A 1 195 ? -10.610 -4.015 19.358 1.00 97.31 195 GLY A O 1
ATOM 1477 N N . VAL A 1 196 ? -9.320 -5.193 17.962 1.00 97.56 196 VAL A N 1
ATOM 1478 C CA . VAL A 1 196 ? -10.266 -6.319 17.859 1.00 97.56 196 VAL A CA 1
ATOM 1479 C C . VAL A 1 196 ? -10.376 -7.088 19.179 1.00 97.56 196 VAL A C 1
ATOM 1481 O O . VAL A 1 196 ? -11.447 -7.608 19.482 1.00 97.56 196 VAL A O 1
ATOM 1484 N N . GLN A 1 197 ? -9.329 -7.107 20.013 1.00 97.25 197 GLN A N 1
ATOM 1485 C CA . GLN A 1 197 ? -9.397 -7.713 21.354 1.00 97.25 197 GLN A CA 1
ATOM 1486 C C . GLN A 1 197 ? -10.314 -6.932 22.311 1.00 97.25 197 GLN A C 1
ATOM 1488 O O . GLN A 1 197 ? -10.795 -7.496 23.292 1.00 97.25 197 GLN A O 1
ATOM 1493 N N . LEU A 1 198 ? -10.596 -5.656 22.0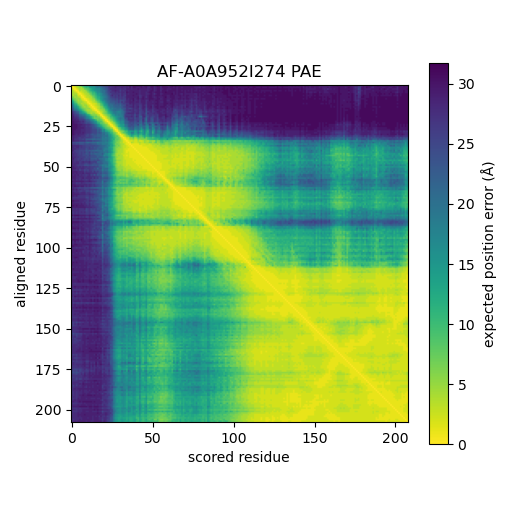17 1.00 96.81 198 LEU A N 1
ATOM 1494 C CA . LEU A 1 198 ? -11.560 -4.832 22.757 1.00 96.81 198 LEU A CA 1
ATOM 1495 C C . LEU A 1 198 ? -13.009 -5.057 22.306 1.00 96.81 198 LEU A C 1
ATOM 1497 O O . LEU A 1 198 ? -13.938 -4.573 22.951 1.00 96.81 198 LEU A O 1
ATOM 1501 N N . MET A 1 199 ? -13.214 -5.755 21.188 1.00 97.94 199 MET A N 1
ATOM 1502 C CA . MET A 1 199 ? -14.541 -6.031 20.648 1.00 97.94 199 MET A CA 1
ATOM 1503 C C . MET A 1 199 ? -15.146 -7.282 21.284 1.00 97.94 199 MET A C 1
ATOM 1505 O O . MET A 1 199 ? -14.447 -8.190 21.732 1.00 97.94 199 MET A O 1
ATOM 1509 N N . SER A 1 200 ? -16.471 -7.373 21.242 1.00 97.69 200 SER A N 1
ATOM 1510 C CA . SER A 1 200 ? -17.212 -8.612 21.470 1.00 97.69 200 SER A CA 1
ATOM 1511 C C . SER A 1 200 ? -17.700 -9.177 20.137 1.00 97.69 200 SER A C 1
ATOM 1513 O O . SER A 1 200 ? -17.977 -8.437 19.190 1.00 97.69 200 SER A O 1
ATOM 1515 N N . VAL A 1 201 ? -17.842 -10.501 20.030 1.00 97.88 201 VAL A N 1
ATOM 1516 C CA . VAL A 1 201 ? -18.446 -11.100 18.829 1.00 97.88 201 VAL A CA 1
ATOM 1517 C C . VAL A 1 201 ? -19.835 -10.491 18.583 1.00 97.88 201 VAL A C 1
ATOM 1519 O O . VAL A 1 201 ? -20.685 -10.434 19.477 1.00 97.88 201 VAL A O 1
ATOM 1522 N N . GLY A 1 202 ? -20.048 -10.028 17.348 1.00 97.50 202 GLY A N 1
ATOM 1523 C CA . GLY A 1 202 ? -21.254 -9.316 16.917 1.00 97.50 202 GLY A CA 1
ATOM 1524 C C . GLY A 1 202 ? -21.158 -7.786 16.979 1.00 97.50 202 GLY A C 1
ATOM 1525 O O . GLY A 1 202 ? -22.072 -7.122 16.480 1.00 97.50 202 GLY A O 1
ATOM 1526 N N . SER A 1 203 ? -20.079 -7.231 17.542 1.00 98.25 203 SER A N 1
ATOM 1527 C CA . SER A 1 203 ? -19.828 -5.789 17.551 1.00 98.25 203 SER A CA 1
ATOM 1528 C C . SER A 1 203 ? -19.491 -5.256 16.153 1.00 98.25 203 SER A C 1
ATOM 1530 O O . SER A 1 203 ? -19.000 -5.975 15.281 1.00 98.25 203 SER A O 1
ATOM 1532 N N . LYS A 1 204 ? -19.712 -3.956 15.954 1.00 98.31 204 LYS A N 1
ATOM 1533 C CA . LYS A 1 204 ? -19.215 -3.179 14.816 1.00 98.31 204 LYS A CA 1
ATOM 1534 C C . LYS A 1 204 ? -18.495 -1.953 15.350 1.00 98.31 204 LYS A C 1
ATOM 1536 O O . LYS A 1 204 ? -19.127 -1.107 15.979 1.00 98.31 204 LYS A O 1
ATOM 1541 N N . TYR A 1 205 ? -17.191 -1.882 15.126 1.00 98.38 205 TYR A N 1
ATOM 1542 C CA . TYR A 1 205 ? -16.352 -0.758 15.539 1.00 98.38 205 TYR A CA 1
ATOM 1543 C C . TYR A 1 205 ? -15.803 -0.065 14.292 1.00 98.38 205 TYR A C 1
ATOM 1545 O O . TYR A 1 205 ? -15.785 -0.643 13.200 1.00 98.38 205 TYR A O 1
ATOM 1553 N N . ARG A 1 206 ? -15.358 1.174 14.462 1.00 98.31 206 ARG A N 1
ATOM 1554 C CA . ARG A 1 206 ? -14.502 1.865 13.505 1.00 98.31 206 ARG A CA 1
ATOM 1555 C C . ARG A 1 206 ? -13.181 2.173 14.190 1.00 98.31 206 ARG A C 1
ATOM 1557 O O . ARG A 1 206 ? -13.192 2.715 15.288 1.00 98.31 206 ARG A O 1
ATOM 1564 N N . PHE A 1 207 ? -12.086 1.817 13.533 1.00 98.25 207 PHE A N 1
ATOM 1565 C CA . PHE A 1 207 ? -10.725 2.116 13.963 1.00 98.25 207 PHE A CA 1
ATOM 1566 C C . PHE A 1 207 ? -10.163 3.243 13.100 1.00 98.25 207 PHE A C 1
ATOM 1568 O O . PHE A 1 207 ? -10.512 3.328 11.919 1.00 98.25 207 PHE A O 1
ATOM 1575 N N . TYR A 1 208 ? -9.314 4.072 13.695 1.00 97.38 208 TYR A N 1
ATOM 1576 C CA . TYR A 1 208 ? -8.602 5.164 13.046 1.00 97.38 208 TYR A CA 1
ATOM 1577 C C . TYR A 1 208 ? -7.116 5.083 13.387 1.00 97.38 208 TYR A C 1
ATOM 1579 O O . TYR A 1 208 ? -6.803 4.859 14.583 1.00 97.38 208 TYR A O 1
#

Radius of gyration: 29.55 Å; Cα contacts (8 Å, |Δi|>4): 159; chains: 1; bounding box: 53×48×76 Å

Nearest PDB structures (foldseek):
  8r39-assembly1_C-2  TM=8.026E-01  e=9.969E-16  Legionella pneumophila
  8bjd-assembly1_A  TM=7.967E-01  e=1.641E-15  Legionella pneumophila
  8bje-assembly1_A  TM=9.883E-01  e=1.472E-10  Legionella pneumophila
  1q6u-assembly1_A  TM=7.173E-01  e=2.408E-12  Escherichia coli
  7dek-assembly2_D  TM=6.504E-01  e=1.140E-12  Pseudomonas aeruginosa PAO1

Secondary structure (DSSP, 8-state):
--------PPPP-----------------GGG----SHHHHHHHHHHHHHHHHHHHHH-STT--HHHHHHHHHHHHHTPPPSS-HHHHHHHHHHHHHHHHHHHHHHHHHHHHHHHHHHHHHHHHHTTSTTEEE-TTS-EEEEEE---SPPPPTT-EEEE--EEE-TT--EEEEHHHHTS-EEEEGGGS-HHHHHHHHTPPTT-EEEE-

pLDDT: mean 84.75, std 19.1, range [31.45, 98.69]

Foldseek 3Di:
DDDDDDDDDDDDDDDDDDDDDDDDDDDDPPPPDDQDDPVSVVVVVVVVVVLVVVCVQANPVVDDVVLVVVQVVCVVVVHDHPADPVRVVVVVVVNSVVSVVVVVVVVVVVVVVLVVVVVVCLVVQCPDPQWDADPVRKIKHWPFADDAAQDDQQDKDWDWDWDADPVRHTPDTPVVVVGIDIDGLNPDDPSSVPVSSV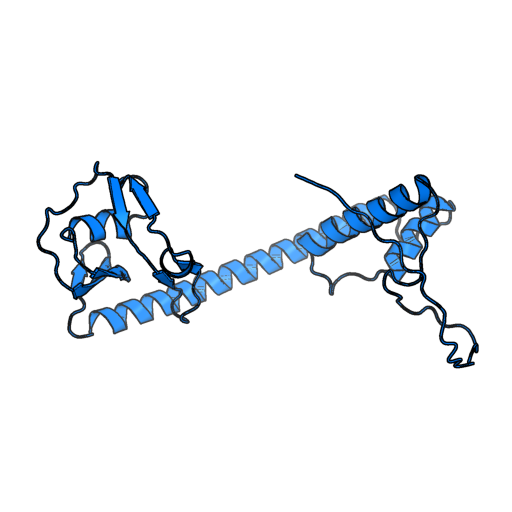GHPVTDMDID

Mean predicted aligned error: 12.87 Å

Sequence (208 aa):
MKIRLNIIAFIGLLIGFSACDKMGLNGGGSSDVALNNDKDSLSYSAGMTFAQSFVQQTGEEDFNIDLVVAGINDVLKKNDCLVSDENAQMVIQKYFMAKQQEQMAKANEASGVNLEEGQKFLEENSKKEGVITLESGLQYEVIKEGSGASPKLEDTITAHYHGTLLDGTVFDSSVDRGEPATFPLNRVIGGWTEGVQLMSVGSKYRFY

Solvent-accessible surface area (backbone atoms only — not comparable to full-atom values): 12949 Å² total; per-residue (Å²): 144,83,89,80,90,82,90,78,84,87,79,88,80,92,78,88,82,92,79,92,79,81,90,70,96,68,95,71,72,78,88,83,69,84,70,86,48,73,64,47,49,50,55,52,52,50,53,51,53,53,49,53,61,48,34,77,72,69,41,73,88,78,61,60,64,69,59,50,54,48,55,55,48,22,63,76,70,68,48,85,58,98,56,53,74,78,52,46,57,51,52,53,50,53,51,51,51,51,49,52,50,51,51,51,49,52,51,52,51,50,50,52,51,51,48,53,53,49,50,54,48,51,62,57,48,61,71,38,88,71,40,47,72,47,95,89,63,45,29,35,33,80,76,38,84,38,84,45,70,54,52,55,60,89,36,73,47,75,45,72,49,77,43,58,49,98,88,62,54,75,80,50,46,29,59,84,71,73,48,65,46,75,44,52,36,75,76,55,61,68,65,53,43,55,54,50,46,74,35,29,44,77,41,40,72,48,80,95